Protein 6XNU (pdb70)

Secondary structure (DSSP, 8-state):
-HHHHTPEEGGGS--EETT-BHHHHHHHHHHHS-SEEEEE-TT-BEEEEEEHHHHHHHTB---B-GGGGGT-BHHHHSB----EE--SS-HHHHHHHHHH-SEEEEE-TT-BEEEEEETHHHHHHHHHHHHHHHHH-/-TT-EEGGGS--EETT-BHHHHHHHHHHHS-SEEEEE-TT-BEEEEEEHHHHHHHTB-SSSB-GGGGGTSBHHHH-B----EESSSS-HHHHHHHHHH-SEEEEE-TT-BEEEEEETHHHHHHHHHH-

InterPro domains:
  IPR000644 CBS domain [PF00571] (86-137)
  IPR046342 CBS domain superfamily [G3DSA:3.10.580.10] (1-150)
  IPR046342 CBS domain superfamily [SSF54631] (15-139)
  IPR048125 Cyclic-di-AMP-binding protein CbpB [NF041630] (6-143)
  IPR048125 Cyclic-di-AMP-binding protein CbpB [cd04643] (18-143)
  IPR051257 Diverse Function CBS-Domain-Containing Protein [PTHR43080] (13-139)

Solvent-accessible surface area: 14230 Å² total; per-residue (Å²): 154,86,12,32,119,39,51,48,39,26,145,144,6,29,59,1,86,65,34,28,42,0,50,76,0,10,75,27,9,17,139,34,77,59,69,38,0,0,0,2,18,173,90,105,45,12,69,0,16,0,14,20,46,49,0,8,80,34,3,46,28,214,163,17,39,29,108,98,0,122,109,31,77,0,67,91,28,26,57,92,113,43,30,24,1,103,74,55,139,82,96,94,112,4,13,101,21,0,11,92,57,83,33,2,3,10,2,56,102,77,81,69,5,62,0,2,0,30,25,101,11,2,0,98,49,28,27,109,136,50,74,81,64,106,135,133,154,77,153,45,60,51,26,23,134,134,8,33,70,3,52,60,44,41,48,0,59,84,0,10,70,29,10,18,136,36,75,60,68,39,0,3,0,3,30,180,114,108,60,15,70,0,11,0,14,18,44,46,0,7,76,28,1,39,28,198,156,116,10,33,30,104,80,0,114,95,34,85,0,66,74,26,28,70,93,130,40,33,49,7,122,54,52,133,80,88,70,90,11,20,101,20,2,16,93,60,83,42,2,1,7,7,47,79,90,114,64,4,60,0,10,5,29,25,87,40,11,0,103,112,39,33,217,94,76

Radius of gyration: 19.64 Å; Cα contacts (8 Å, |Δi|>4): 470; chains: 2; bounding box: 30×59×54 Å

Foldseek 3Di:
DLQVVQFAWPVLFDEAEWPAFQVVVVVRCVPNPDQKGFYAYPQQFTAFIDGPVQLQVVQDPCPRNPVCRRPHTCVNRTHRDFDAAADPPDVVVLVVRQVPPQKHWYAHPVRRTTGIGGCVSVVVVVVVVVVVVVVVD/DVQFDWPVLFDEAEWPAFQVVVVVRCVPNPDQKGFYAYPQQFTQFIDGVVLLQVVQDDPVDRNVVCRRVHTCVNRGHRDFDAAADCPCVVVLVVNQVPPQKHWYAHPVRHTTGIDGCVVVVVVVVVVD

Nearest PDB structures (foldseek):
  6xnv-assembly1_A  TM=9.725E-01  e=2.788E-25  Listeria monocytogenes
  7lzg-assembly1_A  TM=9.098E-01  e=8.808E-11  Streptococcus pneumoniae TIGR4
  7lzg-assembly1_B  TM=8.689E-01  e=1.932E-10  Streptococcus pneumoniae TIGR4
  6zz9-assembly1_B  TM=8.167E-01  e=1.144E-10  Streptococcus agalactiae
  6zza-assembly1_A-2  TM=8.062E-01  e=1.004E-10  Streptococcus agalactiae

B-factor: mean 34.19, std 9.61, range [20.62, 76.44]

Organism: Listeria monocytogenes serovar 1/2a (strain ATCC BAA-679 / EGD-e) (NCBI:txid169963)

Structure (mmCIF, N/CA/C/O backbone):
data_6XNU
#
_entry.id   6XNU
#
_cell.length_a   54.260
_cell.length_b   71.972
_cell.length_c   74.648
_cell.angle_alpha   90.000
_cell.angle_beta   90.000
_cell.angle_gamma   90.000
#
_symmetry.space_group_name_H-M   'P 21 21 21'
#
loop_
_entity.id
_entity.type
_entity.pdbx_description
1 polymer 'CBS domain-containing protein'
2 non-polymer 'CHLORIDE ION'
3 water water
#
loop_
_atom_site.group_PDB
_atom_site.id
_atom_site.type_symbol
_atom_site.label_atom_id
_atom_site.label_alt_id
_atom_site.label_comp_id
_atom_site.label_asym_id
_atom_site.label_entity_id
_atom_site.label_seq_id
_atom_site.pdbx_PDB_ins_code
_atom_site.Cartn_x
_atom_site.Cartn_y
_atom_site.Cartn_z
_atom_site.occupancy
_atom_site.B_iso_or_equiv
_atom_site.auth_seq_id
_atom_site.auth_comp_id
_atom_site.auth_asym_id
_atom_site.auth_atom_id
_atom_site.pdbx_PDB_model_num
ATOM 1 N N . ASN A 1 25 ? 13.840 -13.140 -9.446 1.00 48.57 12 ASN A N 1
ATOM 2 C CA . ASN A 1 25 ? 13.724 -11.803 -10.020 1.00 49.56 12 ASN A CA 1
ATOM 3 C C . ASN A 1 25 ? 13.665 -10.721 -8.946 1.00 44.44 12 ASN A C 1
ATOM 4 O O . ASN A 1 25 ? 13.061 -9.672 -9.159 1.00 40.07 12 ASN A O 1
ATOM 9 N N . GLU A 1 26 ? 14.288 -10.963 -7.793 1.00 44.50 13 GLU A N 1
ATOM 10 C CA . GLU A 1 26 ? 14.087 -10.056 -6.668 1.00 43.28 13 GLU A CA 1
ATOM 11 C C . GLU A 1 26 ? 14.854 -8.751 -6.849 1.00 38.39 13 GLU A C 1
ATOM 12 O O . GLU A 1 26 ? 14.365 -7.687 -6.466 1.00 33.33 13 GLU A O 1
ATOM 18 N N . LEU A 1 27 ? 16.068 -8.809 -7.392 1.00 38.97 14 LEU A N 1
ATOM 19 C CA . LEU A 1 27 ? 16.798 -7.575 -7.668 1.00 33.95 14 LEU A CA 1
ATOM 20 C C . LEU A 1 27 ? 16.086 -6.755 -8.732 1.00 36.20 14 LEU A C 1
ATOM 21 O O . LEU A 1 27 ? 15.932 -5.540 -8.580 1.00 31.50 14 LEU A O 1
ATOM 26 N N . ALA A 1 28 ? 15.627 -7.406 -9.807 1.00 34.31 15 ALA A N 1
ATOM 27 C CA . ALA A 1 28 ? 14.966 -6.671 -10.881 1.00 32.16 15 ALA A CA 1
ATOM 28 C C . ALA A 1 28 ? 13.655 -6.062 -10.409 1.00 31.50 15 ALA A C 1
ATOM 29 O O . ALA A 1 28 ? 13.376 -4.890 -10.686 1.00 35.25 15 ALA A O 1
ATOM 31 N N . ASP A 1 29 ? 12.844 -6.828 -9.677 1.00 34.02 16 ASP A N 1
ATOM 32 C CA . ASP A 1 29 ? 11.568 -6.298 -9.207 1.00 32.49 16 ASP A CA 1
ATOM 33 C C . ASP A 1 29 ? 11.742 -5.169 -8.195 1.00 32.89 16 ASP A C 1
ATOM 34 O O . ASP A 1 29 ? 10.814 -4.374 -8.009 1.00 32.59 16 ASP A O 1
ATOM 39 N N . SER A 1 30 ? 12.905 -5.067 -7.549 1.00 27.75 17 SER A N 1
ATOM 40 C CA . SER A 1 30 ? 13.141 -3.999 -6.582 1.00 27.31 17 SER A CA 1
ATOM 41 C C . SER A 1 30 ? 13.527 -2.667 -7.218 1.00 28.41 17 SER A C 1
ATOM 42 O O . SER A 1 30 ? 13.621 -1.666 -6.495 1.00 27.10 17 SER A O 1
ATOM 45 N N . MET A 1 31 ? 13.795 -2.636 -8.521 1.00 27.53 18 MET A N 1
ATOM 46 C CA . MET A 1 31 ? 14.197 -1.381 -9.145 1.00 24.66 18 MET A CA 1
ATOM 47 C C . MET A 1 31 ? 13.126 -0.328 -8.913 1.00 25.49 18 MET A C 1
ATOM 48 O O . MET A 1 31 ? 11.931 -0.597 -9.073 1.00 27.28 18 MET A O 1
ATOM 53 N N . ILE A 1 32 ? 13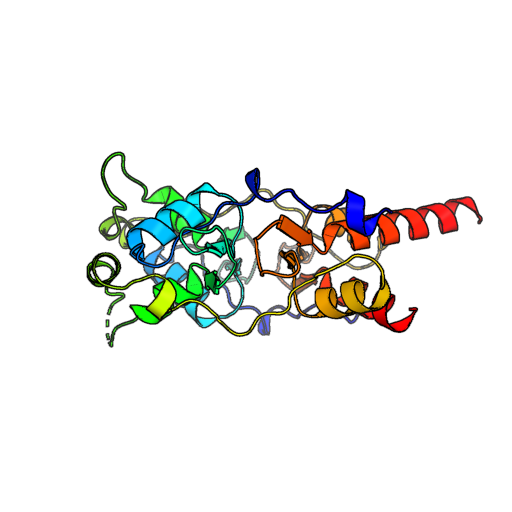.559 0.863 -8.516 1.00 22.95 19 ILE A N 1
ATOM 54 C CA . ILE A 1 32 ? 12.663 2.011 -8.411 1.00 23.71 19 ILE A CA 1
ATOM 55 C C . ILE A 1 32 ? 12.525 2.624 -9.795 1.00 24.55 19 ILE A C 1
ATOM 56 O O . ILE A 1 32 ? 13.522 3.053 -10.383 1.00 25.34 19 ILE A O 1
ATOM 61 N N . SER A 1 33 ? 11.300 2.661 -10.316 1.00 23.09 20 SER A N 1
ATOM 62 C CA . SER A 1 33 ? 11.041 3.107 -11.682 1.00 23.41 20 SER A CA 1
ATOM 63 C C . SER A 1 33 ? 11.436 4.571 -11.856 1.00 23.36 20 SER A C 1
ATOM 64 O O . SER A 1 33 ? 11.307 5.387 -10.940 1.00 23.84 20 SER A O 1
ATOM 67 N N . ALA A 1 34 ? 11.865 4.915 -13.077 1.00 22.53 21 ALA A N 1
ATOM 68 C CA . ALA A 1 34 ? 12.433 6.243 -13.313 1.00 22.98 21 ALA A CA 1
ATOM 69 C C . ALA A 1 34 ? 11.482 7.378 -12.944 1.00 23.71 21 ALA A C 1
ATOM 70 O O . ALA A 1 34 ? 11.936 8.437 -12.491 1.00 23.68 21 ALA A O 1
ATOM 72 N N . GLU A 1 35 ? 10.176 7.211 -13.156 1.00 21.48 22 GLU A N 1
ATOM 73 C CA . GLU A 1 35 ? 9.265 8.319 -12.885 1.00 26.48 22 GLU A CA 1
ATOM 74 C C . GLU A 1 35 ? 9.121 8.623 -11.395 1.00 25.18 22 GLU A C 1
ATOM 75 O O . GLU A 1 35 ? 8.572 9.678 -11.045 1.00 27.05 22 GLU A O 1
ATOM 81 N N . LYS A 1 36 ? 9.636 7.758 -10.524 1.00 22.62 23 LYS A N 1
ATOM 82 C CA . LYS A 1 36 ? 9.661 7.997 -9.083 1.00 22.85 23 LYS A CA 1
ATOM 83 C C . LYS A 1 36 ? 10.979 8.597 -8.615 1.00 26.74 23 LYS A C 1
ATOM 84 O O . LYS A 1 36 ? 11.132 8.864 -7.414 1.00 28.58 23 LYS A O 1
ATOM 90 N N . VAL A 1 37 ? 11.934 8.795 -9.521 1.00 23.61 24 VAL A N 1
ATOM 91 C CA . VAL A 1 37 ? 13.246 9.351 -9.205 1.00 22.39 24 VAL A CA 1
ATOM 92 C C . VAL A 1 37 ? 13.307 10.744 -9.816 1.00 28.02 24 VAL A C 1
ATOM 93 O O . VAL A 1 37 ? 13.143 10.899 -11.030 1.00 25.84 24 VAL A O 1
ATOM 97 N N . ALA A 1 38 ? 13.514 11.761 -8.987 1.00 25.31 25 ALA A N 1
ATOM 98 C CA . ALA A 1 38 ? 13.678 13.098 -9.536 1.00 24.27 25 ALA A CA 1
ATOM 99 C C . ALA A 1 38 ? 14.962 13.173 -10.351 1.00 25.67 25 ALA A C 1
ATOM 100 O O . ALA A 1 38 ? 15.927 12.439 -10.105 1.00 26.23 25 ALA A O 1
ATOM 102 N N . HIS A 1 39 ? 14.955 14.047 -11.359 1.00 27.35 26 HIS A N 1
ATOM 103 C CA . HIS A 1 39 ? 16.138 14.272 -12.175 1.00 24.66 26 HIS A CA 1
ATOM 104 C C . HIS A 1 39 ? 16.218 15.743 -12.548 1.00 26.36 26 HIS A C 1
ATOM 105 O O . HIS A 1 39 ? 15.259 16.501 -12.389 1.00 28.27 26 HIS A O 1
ATOM 112 N N . VAL A 1 40 ? 17.385 16.140 -13.049 1.00 24.25 27 VAL A N 1
ATOM 113 C CA . VAL A 1 40 ? 17.549 17.426 -13.707 1.00 25.66 27 VAL A CA 1
ATOM 114 C C . VAL A 1 40 ? 18.013 17.159 -15.136 1.00 25.80 27 VAL A C 1
ATOM 115 O O . VAL A 1 40 ? 18.352 16.030 -15.504 1.00 26.90 27 VAL A O 1
ATOM 119 N N . GLN A 1 41 ? 18.015 18.216 -15.944 1.00 28.13 28 GLN A N 1
ATOM 120 C CA . GLN A 1 41 ? 18.357 18.131 -17.357 1.00 27.23 28 GLN A CA 1
ATOM 121 C C . GLN A 1 41 ? 19.623 18.929 -17.638 1.00 29.47 28 GLN A C 1
ATOM 122 O O . GLN A 1 41 ? 19.876 19.952 -16.995 1.00 29.38 28 GLN A O 1
ATOM 128 N N . LEU A 1 42 ? 20.414 18.469 -18.616 1.00 28.61 29 LEU A N 1
ATOM 129 C CA . LEU A 1 42 ? 21.516 19.294 -19.102 1.00 32.98 29 LEU A CA 1
ATOM 130 C C . LEU A 1 42 ? 21.013 20.698 -19.409 1.00 31.42 29 LEU A C 1
ATOM 131 O O . LEU A 1 42 ? 19.938 20.878 -19.992 1.00 34.76 29 LEU A O 1
ATOM 136 N N . GLY A 1 43 ? 21.790 21.695 -19.010 1.00 32.60 30 GLY A N 1
ATOM 137 C CA . GLY A 1 43 ? 21.411 23.074 -19.212 1.00 35.28 30 GLY A CA 1
ATOM 138 C C . GLY A 1 43 ? 20.628 23.697 -18.076 1.00 33.80 30 GLY A C 1
ATOM 139 O O . GLY A 1 43 ? 20.530 24.929 -18.014 1.00 32.94 30 GLY A O 1
ATOM 140 N N . ASN A 1 44 ? 20.066 22.889 -17.170 1.00 29.64 31 ASN A N 1
ATOM 141 C CA . ASN A 1 44 ? 19.494 23.436 -15.945 1.00 29.21 31 ASN A CA 1
ATOM 142 C C . ASN A 1 44 ? 20.578 24.148 -15.147 1.00 28.69 31 ASN A C 1
ATOM 143 O O . ASN A 1 44 ? 21.728 23.706 -15.117 1.00 31.06 31 ASN A O 1
ATOM 148 N N . ASN A 1 45 ? 20.216 25.251 -14.496 1.00 29.47 32 ASN A N 1
ATOM 149 C CA . ASN A 1 45 ? 21.197 25.896 -13.640 1.00 30.05 32 ASN A CA 1
ATOM 150 C C . ASN A 1 45 ? 21.211 25.231 -12.264 1.00 32.36 32 ASN A C 1
ATOM 151 O O . ASN A 1 45 ? 20.381 24.370 -11.948 1.00 30.27 32 ASN A O 1
ATOM 156 N N . LEU A 1 46 ? 22.196 25.622 -11.449 1.00 31.58 33 LEU A N 1
ATOM 157 C CA . LEU A 1 46 ? 22.400 24.972 -10.152 1.00 30.54 33 LEU A CA 1
ATOM 158 C C . LEU A 1 46 ? 21.374 25.393 -9.110 1.00 31.33 33 LEU A C 1
ATOM 159 O O . LEU A 1 46 ? 21.127 24.646 -8.156 1.00 30.47 33 LEU A O 1
ATOM 164 N N . GLU A 1 47 ? 20.784 26.582 -9.248 1.00 32.08 34 GLU A N 1
ATOM 165 C CA . GLU A 1 47 ? 19.697 26.950 -8.349 1.00 31.21 34 GLU A CA 1
ATOM 166 C C . GLU A 1 47 ? 18.498 26.030 -8.551 1.00 32.44 34 GLU A C 1
ATOM 167 O O . GLU A 1 47 ? 17.908 25.543 -7.578 1.00 35.77 34 GLU A O 1
ATOM 173 N N . HIS A 1 48 ? 18.154 25.740 -9.811 1.00 32.37 35 HIS A N 1
ATOM 174 C CA . HIS A 1 48 ? 17.074 24.796 -10.078 1.00 34.31 35 HIS A CA 1
ATOM 175 C C . HIS A 1 48 ? 17.405 23.413 -9.524 1.00 30.04 35 HIS A C 1
ATOM 176 O O . HIS A 1 48 ? 16.562 22.772 -8.884 1.00 32.03 35 HIS A O 1
ATOM 183 N N . ALA A 1 49 ? 18.638 22.948 -9.741 1.00 29.92 36 ALA A N 1
ATOM 184 C CA . ALA A 1 49 ? 19.031 21.631 -9.240 1.00 27.18 36 ALA A CA 1
ATOM 185 C C . ALA A 1 49 ? 18.931 21.556 -7.721 1.00 29.68 36 ALA A C 1
ATOM 186 O O . ALA A 1 49 ? 18.521 20.528 -7.165 1.00 27.22 36 ALA A O 1
ATOM 188 N N . LEU A 1 50 ? 19.315 22.633 -7.028 1.00 29.56 37 LEU A N 1
ATOM 189 C CA . LEU A 1 50 ? 19.240 22.632 -5.572 1.00 28.55 37 LEU A CA 1
ATOM 190 C C . LEU A 1 50 ? 17.798 22.490 -5.103 1.00 28.37 37 LEU A C 1
ATOM 191 O O . LEU A 1 50 ? 17.513 21.790 -4.120 1.00 30.55 37 LEU A O 1
ATOM 196 N N . LEU A 1 51 ? 16.873 23.144 -5.804 1.00 30.78 38 LEU A N 1
ATOM 197 C CA . LEU A 1 51 ? 15.460 23.022 -5.471 1.00 34.05 38 LEU A CA 1
ATOM 198 C C . LEU A 1 51 ? 14.980 21.589 -5.654 1.00 30.47 38 LEU A C 1
ATOM 199 O O . LEU A 1 51 ? 14.340 21.021 -4.764 1.00 33.07 38 LEU A O 1
ATOM 204 N N . VAL A 1 52 ? 15.297 20.982 -6.803 1.00 29.45 39 VAL A N 1
ATOM 205 C CA . VAL A 1 52 ? 14.876 19.604 -7.046 1.00 30.87 39 VAL A CA 1
ATOM 206 C C . VAL A 1 52 ? 15.450 18.677 -5.984 1.00 31.48 39 VAL A C 1
ATOM 207 O O . VAL A 1 52 ? 14.744 17.835 -5.415 1.00 31.00 39 VAL A O 1
ATOM 211 N N . LEU A 1 53 ? 16.748 18.808 -5.707 1.00 28.68 40 LEU A N 1
ATOM 212 C CA . LEU A 1 53 ? 17.379 17.961 -4.698 1.00 29.15 40 LEU A CA 1
ATOM 213 C C . LEU A 1 53 ? 16.714 18.122 -3.340 1.00 32.12 40 LEU A C 1
ATOM 214 O O . LEU A 1 53 ? 16.516 17.144 -2.618 1.00 32.56 40 LEU A O 1
ATOM 219 N N . THR A 1 54 ? 16.373 19.353 -2.974 1.00 29.29 41 THR A N 1
ATOM 220 C CA . THR A 1 54 ? 15.833 19.592 -1.640 1.00 33.15 41 THR A CA 1
ATOM 221 C C . THR A 1 54 ? 14.462 18.950 -1.462 1.00 35.33 41 THR A C 1
ATOM 222 O O . THR A 1 54 ? 14.158 18.417 -0.391 1.00 35.46 41 THR A O 1
ATOM 226 N N . LYS A 1 55 ? 13.629 18.970 -2.505 1.00 34.77 42 LYS A N 1
ATOM 227 C CA . LYS A 1 55 ? 12.259 18.479 -2.393 1.00 36.90 42 LYS A CA 1
ATOM 228 C C . LYS A 1 55 ? 12.117 16.982 -2.637 1.00 38.56 42 LYS A C 1
ATOM 229 O O . LYS A 1 55 ? 11.131 16.391 -2.182 1.00 41.25 42 LYS A O 1
ATOM 235 N N . CYS A 1 56 ? 13.070 16.349 -3.326 1.00 33.62 43 CYS A N 1
ATOM 236 C CA . CYS A 1 56 ? 12.848 15.025 -3.897 1.00 38.64 43 CYS A CA 1
ATOM 237 C C . CYS A 1 56 ? 13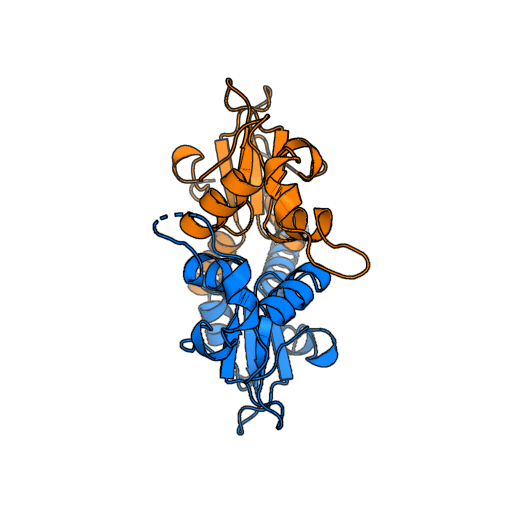.121 13.859 -2.949 1.00 42.45 43 CYS A C 1
ATOM 238 O O . CYS A 1 56 ? 12.658 12.743 -3.222 1.00 42.92 43 CYS A O 1
ATOM 241 N N . GLY A 1 57 ? 13.860 14.064 -1.861 1.00 36.60 44 GLY A N 1
ATOM 242 C CA . GLY A 1 57 ? 14.154 12.978 -0.949 1.00 38.53 44 GLY A CA 1
ATOM 243 C C . GLY A 1 57 ? 15.350 12.115 -1.304 1.00 41.74 44 GLY A C 1
ATOM 244 O O . GLY A 1 57 ? 15.640 11.155 -0.576 1.00 41.62 44 GLY A O 1
ATOM 245 N N . TYR A 1 58 ? 16.042 12.402 -2.401 1.00 34.63 45 TYR A N 1
ATOM 246 C CA . TYR A 1 58 ? 17.284 11.730 -2.752 1.00 33.23 45 TYR A CA 1
ATOM 247 C C . TYR A 1 58 ? 18.440 12.709 -2.599 1.00 32.28 45 TYR A C 1
ATOM 248 O O . TYR A 1 58 ? 18.331 13.864 -3.012 1.00 33.51 45 TYR A O 1
ATOM 257 N N . SER A 1 59 ? 19.558 12.242 -2.033 1.00 29.14 46 SER A N 1
ATOM 258 C CA . SER A 1 59 ? 20.720 13.117 -1.891 1.00 25.73 46 SER A CA 1
ATOM 259 C C . SER A 1 59 ? 21.540 13.229 -3.175 1.00 27.82 46 SER A C 1
ATOM 260 O O . SER A 1 59 ? 22.309 14.185 -3.326 1.00 26.02 46 SER A O 1
ATOM 263 N N . VAL A 1 60 ? 21.400 12.276 -4.088 1.00 27.75 47 VAL A N 1
ATOM 264 C CA . VAL A 1 60 ? 22.044 12.301 -5.398 1.00 26.06 47 VAL A CA 1
ATOM 265 C C . VAL A 1 60 ? 20.974 11.982 -6.427 1.00 25.18 47 VAL A C 1
ATOM 266 O O . VAL A 1 60 ? 20.204 11.035 -6.234 1.00 25.52 47 VAL A O 1
ATOM 270 N N . ILE A 1 61 ? 20.925 12.758 -7.513 1.00 24.51 48 ILE A N 1
ATOM 271 C CA . ILE A 1 61 ? 19.914 12.528 -8.549 1.00 24.50 48 ILE A CA 1
ATOM 272 C C . ILE A 1 61 ? 20.565 12.458 -9.920 1.00 24.93 48 ILE A C 1
ATOM 273 O O . ILE A 1 61 ? 21.647 13.023 -10.137 1.00 24.47 48 ILE A O 1
ATOM 278 N N . PRO A 1 62 ? 19.935 11.783 -10.870 1.00 23.56 49 PRO A N 1
ATOM 279 C CA . PRO A 1 62 ? 20.500 11.696 -12.219 1.00 22.30 49 PRO A CA 1
ATOM 280 C C . PRO A 1 62 ? 20.335 12.993 -12.990 1.00 25.38 49 PRO A C 1
ATOM 281 O O . PRO A 1 62 ? 19.413 13.782 -12.758 1.00 24.73 49 PRO A O 1
ATOM 285 N N . VAL A 1 63 ? 21.258 13.201 -13.923 1.00 24.10 50 VAL A N 1
ATOM 286 C CA . VAL A 1 63 ? 21.180 14.284 -14.893 1.00 23.55 50 VAL A CA 1
ATOM 287 C C . VAL A 1 63 ? 20.939 13.644 -16.253 1.00 23.11 50 VAL A C 1
ATOM 288 O O . VAL A 1 63 ? 21.726 12.797 -16.686 1.00 24.04 50 VAL A O 1
ATOM 292 N N . LEU A 1 64 ? 19.840 14.023 -16.900 1.00 23.84 51 LEU A N 1
ATOM 293 C CA . LEU A 1 64 ? 19.416 13.461 -18.174 1.00 23.59 51 LEU A CA 1
ATOM 294 C C . LEU A 1 64 ? 19.514 14.507 -19.274 1.00 26.20 51 LEU A C 1
ATOM 295 O O . LEU A 1 64 ? 19.591 15.709 -19.009 1.00 26.04 51 LEU A O 1
ATOM 300 N N . ASP A 1 65 ? 19.490 14.039 -20.520 1.00 25.84 52 ASP A N 1
ATOM 301 C CA . ASP A 1 65 ? 19.336 14.953 -21.640 1.00 26.81 52 ASP A CA 1
ATOM 302 C C . ASP A 1 65 ? 17.872 14.975 -22.090 1.00 27.34 52 ASP A C 1
ATOM 303 O O . ASP A 1 65 ? 16.995 14.385 -21.462 1.00 28.41 52 ASP A O 1
ATOM 308 N N . PHE A 1 66 ? 17.587 15.663 -23.199 1.00 26.87 53 PHE A N 1
ATOM 309 C CA . PHE A 1 66 ? 16.197 15.778 -23.631 1.00 25.25 53 PHE A CA 1
ATOM 310 C C . PHE A 1 66 ? 15.638 14.466 -24.182 1.00 25.97 53 PHE A C 1
ATOM 311 O O . PHE A 1 66 ? 14.419 14.354 -24.349 1.00 25.61 53 PHE A O 1
ATOM 319 N N . GLU A 1 67 ? 16.494 13.492 -24.489 1.00 25.47 54 GLU A N 1
ATOM 320 C CA . GLU A 1 67 ? 16.071 12.153 -24.878 1.00 23.85 54 GLU A CA 1
ATOM 321 C C . GLU A 1 67 ? 15.998 11.204 -23.693 1.00 24.78 54 GLU A C 1
ATOM 322 O O . GLU A 1 67 ? 15.836 9.998 -23.892 1.00 25.12 54 GLU A O 1
ATOM 328 N N . PHE A 1 68 ? 16.121 11.731 -22.475 1.00 23.99 55 PHE A N 1
ATOM 329 C CA . PHE A 1 68 ? 16.063 10.942 -21.239 1.00 26.02 55 PHE A CA 1
ATOM 330 C C . PHE A 1 68 ? 17.194 9.921 -21.153 1.00 27.18 55 PHE A C 1
ATOM 331 O O . PHE A 1 68 ? 17.066 8.892 -20.483 1.00 25.26 55 PHE A O 1
ATOM 339 N N . LYS A 1 69 ? 18.329 10.213 -21.789 1.00 24.74 56 LYS A N 1
ATOM 340 C CA . LYS A 1 69 ? 19.537 9.420 -21.593 1.00 23.90 56 LYS A CA 1
ATOM 341 C C . LYS A 1 69 ? 20.339 9.957 -20.404 1.00 23.13 56 LYS A C 1
ATOM 342 O O . LYS A 1 69 ? 20.365 11.162 -20.138 1.00 23.25 56 LYS A O 1
ATOM 348 N N . LEU A 1 70 ? 21.024 9.046 -19.718 1.00 25.34 57 LEU A N 1
ATOM 349 C CA . LEU A 1 70 ? 21.710 9.349 -18.464 1.00 27.45 57 LEU A CA 1
ATOM 350 C C . LEU A 1 70 ? 23.115 9.880 -18.733 1.00 26.80 57 LEU A C 1
ATOM 351 O O . LEU A 1 70 ? 23.941 9.176 -19.321 1.00 31.68 57 LEU A O 1
ATOM 356 N N . HIS A 1 71 ? 23.399 11.096 -18.255 1.00 27.67 58 HIS A N 1
ATOM 357 C CA . HIS A 1 71 ? 24.688 11.753 -18.453 1.00 27.63 58 HIS A CA 1
ATOM 358 C C . HIS A 1 71 ? 25.498 11.937 -17.182 1.00 28.83 58 HIS A C 1
ATOM 359 O O . HIS A 1 71 ? 26.725 12.013 -17.257 1.00 29.33 58 HIS A O 1
ATOM 366 N N . GLY A 1 72 ? 24.859 12.025 -16.022 1.00 27.15 59 GLY A N 1
ATOM 367 C CA . GLY A 1 72 ? 25.634 12.329 -14.834 1.00 27.90 59 GLY A CA 1
ATOM 368 C C . GLY A 1 72 ? 24.795 12.190 -13.585 1.00 27.31 59 GLY A C 1
ATOM 369 O O . GLY A 1 72 ? 23.602 11.878 -13.637 1.00 25.39 59 GLY A O 1
ATOM 370 N N . LEU A 1 73 ? 25.459 12.416 -12.456 1.00 25.55 60 LEU A N 1
ATOM 371 C CA . LEU A 1 73 ? 24.857 12.395 -11.130 1.00 23.32 60 LEU A CA 1
ATOM 372 C C . LEU A 1 73 ? 25.247 13.684 -10.436 1.00 26.31 60 LEU A C 1
ATOM 373 O O . LEU A 1 73 ? 26.377 14.157 -10.595 1.00 27.48 60 LEU A O 1
ATOM 378 N N . ILE A 1 74 ? 24.311 14.270 -9.690 1.00 24.00 61 ILE A N 1
ATOM 379 C CA . ILE A 1 74 ? 24.569 15.544 -9.034 1.00 22.72 61 ILE A CA 1
ATOM 380 C C . ILE A 1 74 ? 24.012 15.525 -7.615 1.00 25.50 61 ILE A C 1
ATOM 381 O O . ILE A 1 74 ? 22.981 14.907 -7.331 1.00 25.47 61 ILE A O 1
ATOM 386 N N . SER A 1 75 ? 24.723 16.207 -6.719 1.00 22.90 62 SER A N 1
ATOM 387 C CA . SER A 1 75 ? 24.346 16.312 -5.317 1.00 22.58 62 SER A CA 1
ATOM 388 C C . SER A 1 75 ? 24.500 17.753 -4.855 1.00 23.74 62 SER A C 1
ATOM 389 O O . SER A 1 75 ? 25.142 18.577 -5.506 1.00 25.46 62 SER A O 1
ATOM 392 N N . ALA A 1 76 ? 23.925 18.043 -3.686 1.00 23.09 63 ALA A N 1
ATOM 393 C CA . ALA A 1 76 ? 24.100 19.363 -3.093 1.00 23.36 63 ALA A CA 1
ATOM 394 C C . ALA A 1 76 ? 25.562 19.659 -2.782 1.00 23.81 63 ALA A C 1
ATOM 395 O O . ALA A 1 76 ? 25.995 20.813 -2.903 1.00 26.39 63 ALA A O 1
ATOM 397 N N . ALA A 1 77 ? 26.341 18.645 -2.390 1.00 24.22 64 ALA A N 1
ATOM 398 C CA . ALA A 1 77 ? 27.744 18.894 -2.071 1.00 27.62 64 ALA A CA 1
ATOM 399 C C . ALA A 1 77 ? 28.522 19.297 -3.316 1.00 24.77 64 ALA A C 1
ATOM 400 O O . ALA A 1 77 ? 29.377 20.185 -3.258 1.00 28.19 64 ALA A O 1
ATOM 402 N N . MET A 1 78 ? 28.221 18.675 -4.457 1.00 23.81 65 MET A N 1
ATOM 403 C CA . MET A 1 78 ? 28.893 19.053 -5.697 1.00 26.46 65 MET A CA 1
ATOM 404 C C . MET A 1 78 ? 28.563 20.485 -6.080 1.00 26.95 65 MET A C 1
ATOM 405 O O . MET A 1 78 ? 29.432 21.238 -6.540 1.00 29.61 65 MET A O 1
ATOM 410 N N . ILE A 1 79 ? 27.303 20.873 -5.900 1.00 25.36 66 ILE A N 1
ATOM 411 C CA . ILE A 1 79 ? 26.865 22.220 -6.248 1.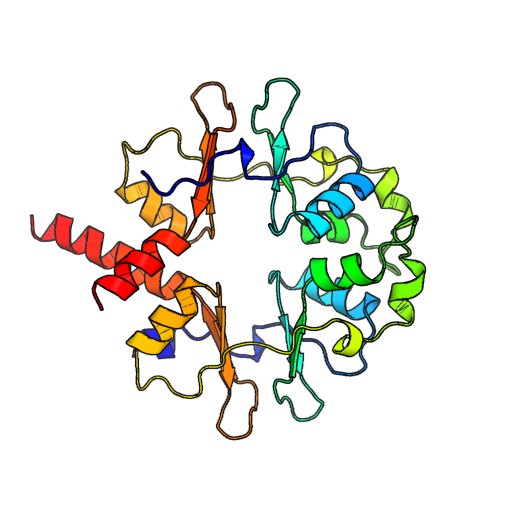00 25.47 66 ILE A CA 1
ATOM 412 C C . ILE A 1 79 ? 27.518 23.249 -5.332 1.00 29.14 66 ILE A C 1
ATOM 413 O O . ILE A 1 79 ? 28.066 24.259 -5.793 1.00 31.66 66 ILE A O 1
ATOM 418 N N . THR A 1 80 ? 27.477 23.006 -4.020 1.00 25.90 67 THR A N 1
ATOM 419 C CA . THR A 1 80 ? 27.974 24.008 -3.076 1.00 25.84 67 THR A CA 1
ATOM 420 C C . THR A 1 80 ? 29.491 24.132 -3.149 1.00 28.53 67 THR A C 1
ATOM 421 O O . THR A 1 80 ? 30.037 25.232 -2.991 1.00 31.30 67 THR A O 1
ATOM 425 N N . ASP A 1 81 ? 30.190 23.017 -3.368 1.00 29.92 68 ASP A N 1
ATOM 426 C CA . ASP A 1 81 ? 31.636 23.083 -3.543 1.00 33.80 68 ASP A CA 1
ATOM 427 C C . ASP A 1 81 ? 31.999 24.008 -4.699 1.00 37.53 68 ASP A C 1
ATOM 428 O O . ASP A 1 81 ? 32.962 24.780 -4.611 1.00 37.95 68 ASP A O 1
ATOM 433 N N . ALA A 1 82 ? 31.207 23.974 -5.775 1.00 34.29 69 ALA A N 1
ATOM 434 C CA . ALA A 1 82 ? 31.490 24.803 -6.940 1.00 37.71 69 ALA A CA 1
ATOM 435 C C . ALA A 1 82 ? 31.406 26.294 -6.641 1.00 40.94 69 ALA A C 1
ATOM 436 O O . ALA A 1 82 ? 32.025 27.086 -7.362 1.00 40.95 69 ALA A O 1
ATOM 438 N N . ILE A 1 83 ? 30.665 26.702 -5.612 1.00 36.38 70 ILE A N 1
ATOM 439 C CA . ILE A 1 83 ? 30.483 28.116 -5.296 1.00 38.67 70 ILE A CA 1
ATOM 440 C C . ILE A 1 83 ? 31.157 28.491 -3.974 1.00 38.37 70 ILE A C 1
ATOM 441 O O . ILE A 1 83 ? 30.820 29.514 -3.378 1.00 44.87 70 ILE A O 1
ATOM 446 N N . LEU A 1 84 ? 32.098 27.676 -3.501 1.00 38.85 71 LEU A N 1
ATOM 447 C CA . LEU A 1 84 ? 32.872 28.009 -2.308 1.00 38.66 71 LEU A CA 1
ATOM 448 C C . LEU A 1 84 ? 33.928 29.040 -2.695 1.00 46.49 71 LEU A C 1
ATOM 449 O O . LEU A 1 84 ? 34.893 28.718 -3.396 1.00 49.38 71 LEU A O 1
ATOM 454 N N . GLY A 1 85 ? 33.740 30.284 -2.256 1.00 47.91 72 GLY A N 1
ATOM 455 C CA . GLY A 1 85 ? 34.672 31.353 -2.544 1.00 51.21 72 GLY A CA 1
ATOM 456 C C . GLY A 1 85 ? 35.800 31.424 -1.530 1.00 48.81 72 GLY A C 1
ATOM 457 O O . GLY A 1 85 ? 35.940 30.584 -0.641 1.00 44.96 72 GLY A O 1
ATOM 458 N N . LEU A 1 86 ? 36.620 32.460 -1.675 1.00 50.00 73 LEU A N 1
ATOM 459 C CA . LEU A 1 86 ? 37.762 32.646 -0.789 1.00 50.08 73 LEU A CA 1
ATOM 460 C C . LEU A 1 86 ? 37.393 33.436 0.460 1.00 46.41 73 LEU A C 1
ATOM 461 O O . LEU A 1 86 ? 36.348 34.081 0.508 1.00 51.83 73 LEU A O 1
ATOM 466 N N . ARG A 1 88 ? 33.650 33.161 1.197 1.00 53.87 75 ARG A N 1
ATOM 467 C CA . ARG A 1 88 ? 32.209 33.376 1.112 1.00 54.28 75 ARG A CA 1
ATOM 468 C C . ARG A 1 88 ? 31.552 32.386 0.160 1.00 51.35 75 ARG A C 1
ATOM 469 O O . ARG A 1 88 ? 31.997 32.225 -0.974 1.00 49.15 75 ARG A O 1
ATOM 477 N N . ILE A 1 89 ? 30.490 31.728 0.617 1.00 56.00 76 ILE A N 1
ATOM 478 C CA . ILE A 1 89 ? 29.724 30.853 -0.265 1.00 48.05 76 ILE A CA 1
ATOM 479 C C . ILE A 1 89 ? 28.934 31.745 -1.217 1.00 48.53 76 ILE A C 1
ATOM 480 O O . ILE A 1 89 ? 28.029 32.472 -0.798 1.00 48.35 76 ILE A O 1
ATOM 485 N N . GLU A 1 90 ? 29.278 31.691 -2.501 1.00 45.09 77 GLU A N 1
ATOM 486 C CA . GLU A 1 90 ? 28.780 32.654 -3.483 1.00 46.27 77 GLU A CA 1
ATOM 487 C C . GLU A 1 90 ? 27.486 32.141 -4.118 1.00 42.37 77 GLU A C 1
ATOM 488 O O . GLU A 1 90 ? 27.427 31.764 -5.291 1.00 40.45 77 GLU A O 1
ATOM 494 N N . PHE A 1 91 ? 26.425 32.158 -3.306 1.00 43.72 78 PHE A N 1
ATOM 495 C CA . PHE A 1 91 ? 25.120 31.685 -3.758 1.00 44.13 78 PHE A CA 1
ATOM 496 C C . PHE A 1 91 ? 24.622 32.423 -4.996 1.00 44.33 78 PHE A C 1
ATOM 497 O O . PHE A 1 91 ? 23.801 31.876 -5.740 1.00 40.18 78 PHE A O 1
ATOM 505 N N . GLU A 1 92 ? 25.096 33.650 -5.235 1.00 45.06 79 GLU A N 1
ATOM 506 C CA . GLU A 1 92 ? 24.677 34.387 -6.423 1.00 42.26 79 GLU A CA 1
ATOM 507 C C . GLU A 1 92 ? 25.079 33.669 -7.707 1.00 45.29 79 GLU A C 1
ATOM 508 O O . GLU A 1 92 ? 24.402 33.808 -8.731 1.00 50.64 79 GLU A O 1
ATOM 514 N N . ARG A 1 93 ? 26.155 32.877 -7.668 1.00 42.77 80 ARG A N 1
ATOM 515 C CA . ARG A 1 93 ? 26.647 32.193 -8.857 1.00 43.96 80 ARG A CA 1
ATOM 516 C C . ARG A 1 93 ? 25.806 30.984 -9.257 1.00 38.44 80 ARG A C 1
ATOM 517 O O . ARG A 1 93 ? 26.008 30.458 -10.357 1.00 42.40 80 ARG A O 1
ATOM 525 N N . LEU A 1 94 ? 24.884 30.528 -8.401 1.00 41.98 81 LEU A N 1
ATOM 526 C CA . LEU A 1 94 ? 24.087 29.346 -8.732 1.00 37.05 81 LEU A CA 1
ATOM 527 C C . LEU A 1 94 ? 23.256 29.583 -9.982 1.00 40.17 81 LEU A C 1
ATOM 528 O O . LEU A 1 94 ? 23.049 28.667 -10.787 1.00 37.63 81 LEU A O 1
ATOM 533 N N . GLU A 1 95 ? 22.778 30.817 -10.159 1.00 39.58 82 GLU A N 1
ATOM 534 C CA . GLU A 1 95 ? 21.994 31.179 -11.333 1.00 41.64 82 GLU A CA 1
ATOM 535 C C . GLU A 1 95 ? 22.754 30.939 -12.627 1.00 40.85 82 GLU A C 1
ATOM 536 O O . GLU A 1 95 ? 22.141 30.638 -13.658 1.00 43.05 82 GLU A O 1
ATOM 542 N N . ASP A 1 96 ? 24.081 31.070 -12.601 1.00 43.30 83 ASP A N 1
ATOM 543 C CA . ASP A 1 96 ? 24.864 31.114 -13.830 1.00 45.86 83 ASP A CA 1
ATOM 544 C C . ASP A 1 96 ? 25.519 29.791 -14.200 1.00 47.07 83 ASP A C 1
ATOM 545 O O . ASP A 1 96 ? 25.815 29.578 -15.381 1.00 49.28 83 ASP A O 1
ATOM 550 N N . LEU A 1 97 ? 25.761 28.905 -13.236 1.00 37.09 84 LEU A N 1
ATOM 551 C CA . LEU A 1 97 ? 26.405 27.634 -13.515 1.00 36.54 84 LEU A CA 1
ATOM 552 C C . LEU A 1 97 ? 25.354 26.603 -13.915 1.00 33.00 84 LEU A C 1
ATOM 553 O O . LEU A 1 97 ? 24.198 26.683 -13.491 1.00 34.21 84 LEU A O 1
ATOM 558 N N . LYS A 1 98 ? 25.764 25.658 -14.758 1.00 32.81 85 LYS A N 1
ATOM 559 C CA . LYS A 1 98 ? 24.901 24.607 -15.285 1.00 34.24 85 LYS A CA 1
ATOM 560 C C . LYS A 1 98 ? 25.210 23.283 -14.601 1.00 32.69 85 LYS A C 1
ATOM 561 O O . LYS A 1 98 ? 26.330 23.053 -14.142 1.00 30.93 85 LYS A O 1
ATOM 567 N N . VAL A 1 99 ? 24.213 22.394 -14.570 1.00 29.41 86 VAL A N 1
ATOM 568 C CA . VAL A 1 99 ? 24.405 21.115 -13.882 1.00 28.38 86 VAL A CA 1
ATOM 569 C C . VAL A 1 99 ? 25.563 20.337 -14.494 1.00 27.84 86 VAL A C 1
ATOM 570 O O . VAL A 1 99 ? 26.325 19.667 -13.783 1.00 30.82 86 VAL A O 1
ATOM 574 N N . GLU A 1 100 ? 25.714 20.394 -15.819 1.00 30.86 87 GLU A N 1
ATOM 575 C CA . GLU A 1 100 ? 26.772 19.603 -16.436 1.00 35.20 87 GLU A CA 1
ATOM 576 C C . GLU A 1 100 ? 28.156 20.113 -16.053 1.00 35.39 87 GLU A C 1
ATOM 577 O O . GLU A 1 100 ? 29.138 19.372 -16.197 1.00 38.86 87 GLU A O 1
ATOM 583 N N . ASP A 1 101 ? 28.237 21.346 -15.544 1.00 36.09 88 ASP A N 1
ATOM 584 C CA . ASP A 1 101 ? 29.507 21.923 -15.106 1.00 38.87 88 ASP A CA 1
ATOM 585 C C . ASP A 1 101 ? 30.038 21.249 -13.849 1.00 42.63 88 ASP A C 1
ATOM 586 O O . ASP A 1 101 ? 31.256 21.212 -13.640 1.00 38.53 88 ASP A O 1
ATOM 591 N N . VAL A 1 102 ? 29.158 20.723 -12.994 1.00 34.61 89 VAL A N 1
ATOM 592 C CA . VAL A 1 102 ? 29.572 20.186 -11.706 1.00 31.32 89 VAL A CA 1
ATOM 593 C C . VAL A 1 102 ? 29.221 18.718 -11.521 1.00 31.17 89 VAL A C 1
ATOM 594 O O . VAL A 1 102 ? 29.731 18.093 -10.582 1.00 31.06 89 VAL A O 1
ATOM 598 N N . MET A 1 103 ? 28.380 18.144 -12.372 1.00 29.43 90 MET A N 1
ATOM 599 C CA . MET A 1 103 ? 27.923 16.777 -12.162 1.00 28.78 90 MET A CA 1
ATOM 600 C C . MET A 1 103 ? 29.069 15.775 -12.285 1.00 31.73 90 MET A C 1
ATOM 601 O O . MET A 1 103 ? 30.068 16.013 -12.971 1.00 31.27 90 MET A O 1
ATOM 606 N N . GLN A 1 104 ? 28.902 14.638 -11.618 1.00 28.59 91 GLN A N 1
ATOM 607 C CA . GLN A 1 104 ? 29.831 13.520 -11.720 1.00 30.18 91 GLN A CA 1
ATOM 608 C C . GLN A 1 104 ? 29.528 12.731 -12.991 1.00 35.48 91 GLN A C 1
ATOM 609 O O . GLN A 1 104 ? 28.388 12.307 -13.208 1.00 32.53 91 GLN A O 1
ATOM 615 N N . THR A 1 105 ? 30.535 12.552 -13.843 1.00 31.81 92 THR A N 1
ATOM 616 C CA . THR A 1 105 ? 30.365 11.812 -15.086 1.00 34.86 92 THR A CA 1
ATOM 617 C C . THR A 1 105 ? 30.945 10.410 -15.014 1.00 39.94 92 THR A C 1
ATOM 618 O O . THR A 1 105 ? 30.823 9.649 -15.978 1.00 41.82 92 THR A O 1
ATOM 622 N N . ASP A 1 106 ? 31.566 10.060 -13.894 1.00 41.26 93 ASP A N 1
ATOM 623 C CA . ASP A 1 106 ? 32.192 8.762 -13.662 1.00 45.10 93 ASP A CA 1
ATOM 624 C C . ASP A 1 106 ? 31.276 7.961 -12.741 1.00 43.24 93 ASP A C 1
ATOM 625 O O . ASP A 1 106 ? 31.353 8.068 -11.518 1.00 41.89 93 ASP A O 1
ATOM 630 N N . PHE A 1 107 ? 30.396 7.152 -13.323 1.00 38.62 94 PHE A N 1
ATOM 631 C CA . PHE A 1 107 ? 29.457 6.388 -12.511 1.00 37.27 94 PHE A CA 1
ATOM 632 C C . PHE A 1 107 ? 29.195 5.022 -13.151 1.00 41.12 94 PHE A C 1
ATOM 633 O O . PHE A 1 107 ? 29.262 4.893 -14.377 1.00 34.73 94 PHE A O 1
ATOM 641 N N . PRO A 1 108 ? 28.903 4.016 -12.344 1.00 37.78 95 PRO A N 1
ATOM 642 C CA . PRO A 1 108 ? 28.529 2.715 -12.909 1.00 37.37 95 PRO A CA 1
ATOM 643 C C . PRO A 1 108 ? 27.070 2.711 -13.335 1.00 37.33 95 PRO A C 1
ATOM 644 O O . PRO A 1 108 ? 26.257 3.518 -12.881 1.00 32.22 95 PRO A O 1
ATOM 648 N N . VAL A 1 109 ? 26.745 1.782 -14.236 1.00 32.56 96 VAL A N 1
ATOM 649 C CA . VAL A 1 109 ? 25.361 1.561 -14.633 1.00 31.60 96 VAL A CA 1
ATOM 650 C C . VAL A 1 109 ? 25.083 0.068 -14.690 1.00 31.92 96 VAL A C 1
ATOM 651 O O . VAL A 1 109 ? 25.993 -0.758 -14.769 1.00 34.29 96 VAL A O 1
ATOM 655 N N . ILE A 1 110 ? 23.793 -0.257 -14.643 1.00 29.76 97 ILE A N 1
ATOM 656 C CA . ILE A 1 110 ? 23.269 -1.609 -14.800 1.00 30.79 97 ILE A CA 1
ATOM 657 C C . ILE A 1 110 ? 22.488 -1.637 -16.106 1.00 31.21 97 ILE A C 1
ATOM 658 O O . ILE A 1 110 ? 21.637 -0.773 -16.343 1.00 28.41 97 ILE A O 1
ATOM 663 N N . LYS A 1 111 ? 22.794 -2.599 -16.973 1.00 36.38 98 LYS A N 1
ATOM 664 C CA . LYS A 1 111 ? 22.082 -2.694 -18.238 1.00 34.68 98 LYS A CA 1
ATOM 665 C C . LYS A 1 111 ? 21.187 -3.920 -18.323 1.00 38.94 98 LYS A C 1
ATOM 666 O O . LYS A 1 111 ? 20.406 -4.036 -19.275 1.00 41.47 98 LYS A O 1
ATOM 672 N N . ASP A 1 112 ? 21.271 -4.820 -17.351 1.00 33.78 99 ASP A N 1
ATOM 673 C CA . ASP A 1 112 ? 20.488 -6.044 -17.309 1.00 38.56 99 ASP A CA 1
ATOM 674 C C . ASP A 1 112 ? 20.616 -6.621 -15.911 1.00 36.55 99 ASP A C 1
ATOM 675 O O . ASP A 1 112 ? 21.509 -6.242 -15.145 1.00 38.58 99 ASP A O 1
ATOM 680 N N . PHE A 1 113 ? 19.720 -7.548 -15.593 1.00 35.59 100 PHE A N 1
ATOM 681 C CA . PHE A 1 113 ? 19.727 -8.229 -14.307 1.00 35.76 100 PHE A CA 1
ATOM 682 C C . PHE A 1 113 ? 20.187 -9.677 -14.431 1.00 37.99 100 PHE A C 1
ATOM 683 O O . PHE A 1 113 ? 19.815 -10.527 -13.619 1.00 38.63 100 PHE A O 1
ATOM 691 N N . ASN A 1 114 ? 21.016 -9.964 -15.435 1.00 41.89 101 ASN A N 1
ATOM 692 C CA . ASN A 1 114 ? 21.485 -11.328 -15.652 1.00 42.29 101 ASN A CA 1
ATOM 693 C C . ASN A 1 114 ? 22.597 -11.740 -14.698 1.00 42.47 101 ASN A C 1
ATOM 694 O O . ASN A 1 114 ? 22.915 -12.933 -14.629 1.00 46.50 101 AS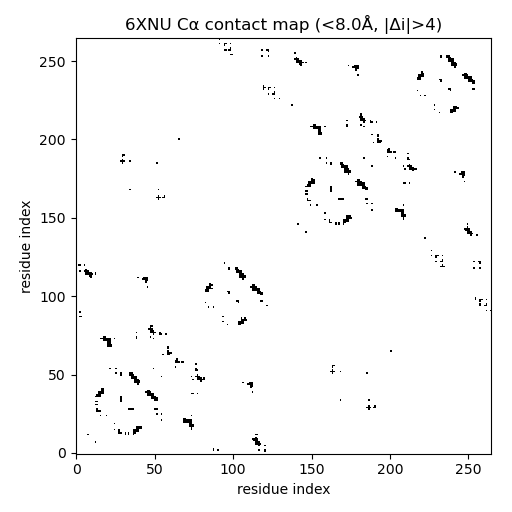N A O 1
ATOM 699 N N . ASN A 1 115 ? 23.193 -10.799 -13.968 1.00 41.14 102 ASN A N 1
ATOM 700 C CA . ASN A 1 115 ? 24.339 -11.078 -13.105 1.00 42.98 102 ASN A CA 1
ATOM 701 C C . ASN A 1 115 ? 24.072 -10.460 -11.736 1.00 36.67 102 ASN A C 1
ATOM 702 O O . ASN A 1 115 ? 24.332 -9.272 -11.527 1.00 41.61 102 ASN A O 1
ATOM 707 N N . ASN A 1 116 ? 23.562 -11.271 -10.806 1.00 42.54 103 ASN A N 1
ATOM 708 C CA . ASN A 1 116 ? 23.299 -10.772 -9.458 1.00 39.50 103 ASN A CA 1
ATOM 709 C C . ASN A 1 116 ? 24.578 -10.295 -8.782 1.00 43.54 103 ASN A C 1
ATOM 710 O O . ASN A 1 116 ? 24.563 -9.297 -8.049 1.00 33.87 103 ASN A O 1
ATOM 715 N N . GLU A 1 117 ? 25.697 -10.996 -9.007 1.00 36.65 104 GLU A N 1
ATOM 716 C CA . GLU A 1 117 ? 26.902 -10.690 -8.241 1.00 37.30 104 GLU A CA 1
ATOM 717 C C . GLU A 1 117 ? 27.495 -9.342 -8.632 1.00 40.67 104 GLU A C 1
ATOM 718 O O . GLU A 1 117 ? 27.995 -8.612 -7.769 1.00 38.88 104 GLU A O 1
ATOM 724 N N . ARG A 1 118 ? 27.474 -8.995 -9.923 1.00 37.48 105 ARG A N 1
ATOM 725 C CA . ARG A 1 118 ? 28.028 -7.699 -10.296 1.00 38.88 105 ARG A CA 1
ATOM 726 C C . ARG A 1 118 ? 27.215 -6.567 -9.689 1.00 36.85 105 ARG A C 1
ATOM 727 O O . ARG A 1 118 ? 27.778 -5.532 -9.314 1.00 39.10 105 ARG A O 1
ATOM 735 N N . ILE A 1 119 ? 25.900 -6.756 -9.561 1.00 31.80 106 ILE A N 1
ATOM 736 C CA . ILE A 1 119 ? 25.060 -5.717 -8.971 1.00 32.06 106 ILE A CA 1
ATOM 737 C C . ILE A 1 119 ? 25.379 -5.571 -7.489 1.00 33.55 106 ILE A C 1
ATOM 738 O O . ILE A 1 119 ? 25.592 -4.462 -6.986 1.00 33.92 106 ILE A O 1
ATOM 743 N N . VAL A 1 120 ? 25.468 -6.696 -6.779 1.00 32.25 107 VAL A N 1
ATOM 744 C CA . VAL A 1 120 ? 25.817 -6.645 -5.361 1.00 30.98 107 VAL A CA 1
ATOM 745 C C . VAL A 1 120 ? 27.200 -6.033 -5.174 1.00 33.41 107 VAL A C 1
ATOM 746 O O . VAL A 1 120 ? 27.432 -5.253 -4.242 1.00 37.56 107 VAL A O 1
ATOM 750 N N . HIS A 1 121 ? 28.135 -6.363 -6.069 1.00 36.66 108 HIS A N 1
ATOM 751 C CA . HIS A 1 121 ? 29.478 -5.798 -5.999 1.00 38.04 108 HIS A CA 1
ATOM 752 C C . HIS A 1 121 ? 29.462 -4.279 -6.157 1.00 37.36 108 HIS A C 1
ATOM 753 O O . HIS A 1 121 ? 30.180 -3.564 -5.446 1.00 38.86 108 HIS A O 1
ATOM 760 N N . LEU A 1 122 ? 28.668 -3.765 -7.101 1.00 34.98 109 LEU A N 1
ATOM 761 C CA . LEU A 1 122 ? 28.586 -2.316 -7.282 1.00 34.52 109 LEU A CA 1
ATOM 762 C C . LEU A 1 122 ? 27.997 -1.640 -6.049 1.00 35.55 109 LEU A C 1
ATOM 763 O O . LEU A 1 122 ? 28.416 -0.536 -5.672 1.00 36.45 109 LEU A O 1
ATOM 768 N N . LEU A 1 123 ? 27.028 -2.291 -5.405 1.00 33.85 110 LEU A N 1
ATOM 769 C CA . LEU A 1 123 ? 26.360 -1.695 -4.258 1.00 29.73 110 LEU A CA 1
ATOM 770 C C . LEU A 1 123 ? 27.265 -1.605 -3.036 1.00 36.38 110 LEU A C 1
ATOM 771 O O . LEU A 1 123 ? 26.885 -0.957 -2.056 1.00 33.83 110 LEU A O 1
ATOM 776 N N . VAL A 1 124 ? 28.453 -2.214 -3.080 1.00 33.56 111 VAL A N 1
ATOM 777 C CA . VAL A 1 124 ? 29.407 -2.059 -1.984 1.00 34.27 111 VAL A CA 1
ATOM 778 C C . VAL A 1 124 ? 29.854 -0.607 -1.861 1.00 39.24 111 VAL A C 1
ATOM 779 O O . VAL A 1 124 ? 29.832 -0.020 -0.774 1.00 35.16 111 VAL A O 1
ATOM 783 N N . ASP A 1 125 ? 30.270 -0.000 -2.969 1.00 38.32 112 ASP A N 1
ATOM 784 C CA . ASP A 1 125 ? 30.760 1.369 -2.918 1.00 39.45 112 ASP A CA 1
ATOM 785 C C . ASP A 1 125 ? 29.766 2.365 -3.494 1.00 36.06 112 ASP A C 1
ATOM 786 O O . ASP A 1 125 ? 30.096 3.548 -3.638 1.00 44.14 112 ASP A O 1
ATOM 791 N N . HIS 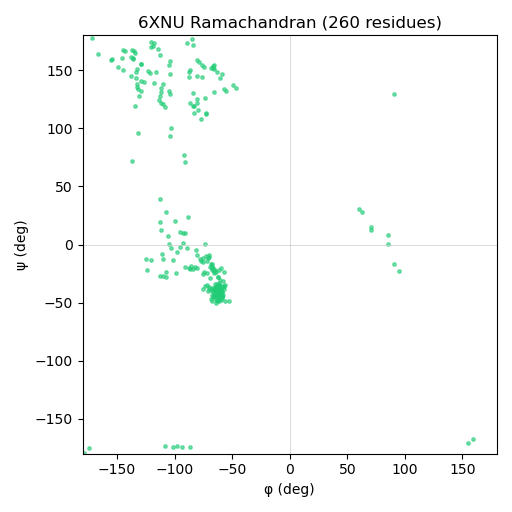A 1 126 ? 28.552 1.918 -3.816 1.00 34.75 113 HIS A N 1
ATOM 792 C CA . HIS A 1 126 ? 27.530 2.812 -4.339 1.00 32.70 113 HIS A CA 1
ATOM 793 C C . HIS A 1 126 ? 26.198 2.549 -3.647 1.00 32.25 113 HIS A C 1
ATOM 794 O O . HIS A 1 126 ? 25.664 1.434 -3.715 1.00 33.13 113 HIS A O 1
ATOM 801 N N . PRO A 1 127 ? 25.653 3.549 -2.958 1.00 28.76 114 PRO A N 1
ATOM 802 C CA . PRO A 1 127 ? 24.340 3.380 -2.315 1.00 29.12 114 PRO A CA 1
ATOM 803 C C . PRO A 1 127 ? 23.220 3.058 -3.286 1.00 27.64 114 PRO A C 1
ATOM 804 O O . PRO A 1 127 ? 22.247 2.401 -2.901 1.00 26.58 114 PRO A O 1
ATOM 808 N N . PHE A 1 128 ? 23.302 3.541 -4.524 1.00 26.90 115 PHE A N 1
ATOM 809 C CA . PHE A 1 128 ? 22.388 3.108 -5.570 1.00 25.59 115 PHE A CA 1
ATOM 810 C C . PHE A 1 128 ? 23.151 3.095 -6.876 1.00 24.67 115 PHE A C 1
ATOM 811 O O . PHE A 1 128 ? 24.194 3.740 -7.015 1.00 26.93 115 PHE A O 1
ATOM 819 N N . VAL A 1 129 ? 22.608 2.353 -7.829 1.00 24.77 116 VAL A N 1
ATOM 820 C CA . VAL A 1 129 ? 23.172 2.280 -9.171 1.00 25.30 116 VAL A CA 1
ATOM 821 C C . VAL A 1 129 ? 22.056 2.469 -10.182 1.00 24.02 116 VAL A C 1
ATOM 822 O O . VAL A 1 129 ? 20.986 1.867 -10.062 1.00 22.97 116 VAL A O 1
ATOM 826 N N . CYS A 1 130 ? 22.328 3.280 -11.196 1.00 24.97 117 CYS A N 1
ATOM 827 C CA . CYS A 1 130 ? 21.331 3.592 -12.204 1.00 23.78 117 CYS A CA 1
ATOM 828 C C . CYS A 1 130 ? 21.165 2.420 -13.169 1.00 24.32 117 CYS A C 1
ATOM 829 O O . CYS A 1 130 ? 22.137 1.737 -13.499 1.00 27.47 117 CYS A O 1
ATOM 832 N N . VAL A 1 131 ? 19.926 2.195 -13.615 1.00 22.58 118 VAL A N 1
ATOM 833 C CA . VAL A 1 131 ? 19.598 1.204 -14.644 1.00 23.27 118 VAL A CA 1
ATOM 834 C C . VAL A 1 131 ? 19.322 1.947 -15.944 1.00 24.10 118 VAL A C 1
ATOM 835 O O . VAL A 1 131 ? 18.582 2.937 -15.955 1.00 23.43 118 VAL A O 1
ATOM 839 N N . VAL A 1 132 ? 19.932 1.484 -17.040 1.00 26.43 119 VAL A N 1
ATOM 840 C CA . VAL A 1 132 ? 19.749 2.101 -18.351 1.00 23.81 119 VAL A CA 1
ATOM 841 C C . VAL A 1 132 ? 19.559 0.987 -19.361 1.00 28.59 119 VAL A C 1
ATOM 842 O O . VAL A 1 132 ? 19.926 -0.164 -19.121 1.00 29.74 119 VAL A O 1
ATOM 846 N N . ASP A 1 133 ? 18.967 1.330 -20.495 1.00 25.96 120 ASP A N 1
ATOM 847 C CA . ASP A 1 133 ? 18.862 0.324 -21.544 1.00 30.72 120 ASP A CA 1
ATOM 848 C C . ASP A 1 133 ? 20.070 0.477 -22.477 1.00 33.62 120 ASP A C 1
ATOM 849 O O . ASP A 1 133 ? 20.983 1.267 -22.219 1.00 29.35 120 ASP A O 1
ATOM 854 N N . SER A 1 134 ? 20.104 -0.277 -23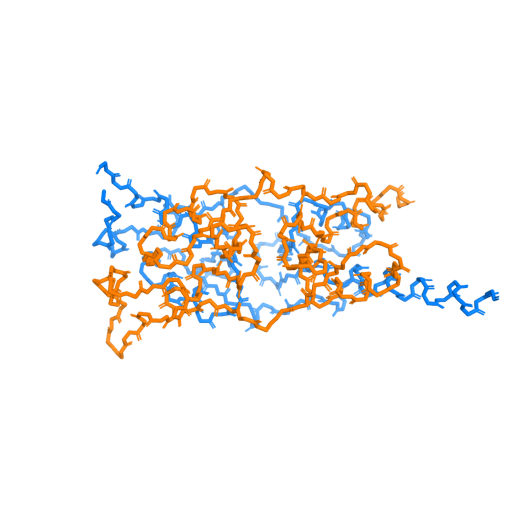.582 1.00 34.72 121 SER A N 1
ATOM 855 C CA . SER A 1 134 ? 21.330 -0.302 -24.375 1.00 39.29 121 SER A CA 1
ATOM 856 C C . SER A 1 134 ? 21.667 1.047 -25.009 1.00 39.21 121 SER A C 1
ATOM 857 O O . SER A 1 134 ? 22.838 1.282 -25.326 1.00 45.59 121 SER A O 1
ATOM 860 N N . ASP A 1 135 ? 20.698 1.950 -25.184 1.00 32.97 122 ASP A N 1
ATOM 861 C CA . ASP A 1 135 ? 20.991 3.283 -25.704 1.00 34.00 122 ASP A CA 1
ATOM 862 C C . ASP A 1 135 ? 21.069 4.343 -24.601 1.00 30.16 122 ASP A C 1
ATOM 863 O O . ASP A 1 135 ? 20.948 5.537 -24.887 1.00 32.90 122 ASP A O 1
ATOM 868 N N . HIS A 1 136 ? 21.292 3.918 -23.355 1.00 31.36 123 HIS A N 1
ATOM 869 C CA . HIS A 1 136 ? 21.510 4.765 -22.179 1.00 34.26 123 HIS A CA 1
ATOM 870 C C . HIS A 1 136 ? 20.257 5.497 -21.724 1.00 29.10 123 HIS A C 1
ATOM 871 O O . HIS A 1 136 ? 20.351 6.429 -20.919 1.00 27.48 123 HIS A O 1
ATOM 878 N N . HIS A 1 137 ? 19.084 5.087 -22.192 1.00 27.49 124 HIS A N 1
ATOM 879 C CA . HIS A 1 137 ? 17.839 5.641 -21.683 1.00 25.69 124 HIS A CA 1
ATOM 880 C C . HIS A 1 137 ? 17.676 5.248 -20.219 1.00 22.88 124 HIS A C 1
ATOM 881 O O . HIS A 1 137 ? 17.823 4.073 -19.863 1.00 23.98 124 HIS A O 1
ATOM 888 N N . PHE A 1 138 ? 17.368 6.238 -19.385 1.00 22.04 125 PHE A N 1
ATOM 889 C CA . PHE A 1 138 ? 17.297 6.031 -17.938 1.00 22.74 125 PHE A CA 1
ATOM 890 C C . PHE A 1 138 ? 16.045 5.247 -17.563 1.00 22.77 125 PHE A C 1
ATOM 891 O O . PHE A 1 138 ? 14.924 5.644 -17.899 1.00 23.40 125 PHE A O 1
ATOM 899 N N . GLU A 1 139 ? 16.230 4.145 -16.828 1.00 22.09 126 GLU A N 1
ATOM 900 C CA . GLU A 1 139 ? 15.124 3.252 -16.502 1.00 22.48 126 GLU A CA 1
ATOM 901 C C . GLU A 1 139 ? 14.724 3.267 -15.036 1.00 21.98 126 GLU A C 1
ATOM 902 O O . GLU A 1 139 ? 13.568 2.980 -14.717 1.00 24.09 126 GLU A O 1
ATOM 908 N N . GLY A 1 140 ? 15.647 3.590 -14.138 1.00 21.81 127 GLY A N 1
ATOM 909 C CA . GLY A 1 140 ? 15.381 3.493 -12.721 1.00 21.76 127 GLY A CA 1
ATOM 910 C C . GLY A 1 140 ? 16.678 3.304 -11.954 1.00 24.20 127 GLY A C 1
ATOM 911 O O . GLY A 1 140 ? 17.768 3.433 -12.504 1.00 24.18 127 GLY A O 1
ATOM 912 N N . ILE A 1 141 ? 16.532 3.017 -10.660 1.00 23.06 128 ILE A N 1
ATOM 913 C CA . ILE A 1 141 ? 17.694 2.795 -9.808 1.00 22.67 128 ILE A CA 1
ATOM 914 C C . ILE A 1 141 ? 17.479 1.537 -8.982 1.00 23.49 128 ILE A C 1
ATOM 915 O O . ILE A 1 141 ? 16.345 1.136 -8.695 1.00 23.59 128 ILE A O 1
ATOM 920 N N . VAL A 1 142 ? 18.589 0.888 -8.643 1.00 22.86 129 VAL A N 1
ATOM 921 C CA . VAL A 1 142 ? 18.617 -0.197 -7.667 1.00 24.22 129 VAL A CA 1
ATOM 922 C C . VAL A 1 142 ? 19.389 0.314 -6.459 1.00 22.59 129 VAL A C 1
ATOM 923 O O . VAL A 1 142 ? 20.444 0.933 -6.622 1.00 24.64 129 VAL A O 1
ATOM 927 N N . THR A 1 143 ? 18.868 0.080 -5.247 1.00 24.95 130 THR A N 1
ATOM 928 C CA . THR A 1 143 ? 19.532 0.574 -4.048 1.00 21.87 130 THR A CA 1
ATOM 929 C C . THR A 1 143 ? 19.958 -0.585 -3.152 1.00 21.68 130 THR A C 1
ATOM 930 O O . THR A 1 143 ? 19.643 -1.754 -3.393 1.00 23.32 130 THR A O 1
ATOM 934 N N . ARG A 1 144 ? 20.691 -0.228 -2.097 1.00 21.26 131 ARG A N 1
ATOM 935 C CA . ARG A 1 144 ? 21.177 -1.227 -1.149 1.00 24.79 131 ARG A CA 1
ATOM 936 C C . ARG A 1 144 ? 20.057 -1.870 -0.351 1.00 25.61 131 ARG A C 1
ATOM 937 O O . ARG A 1 144 ? 20.252 -2.967 0.204 1.00 24.11 131 ARG A O 1
ATOM 945 N N . ARG A 1 145 ? 18.889 -1.227 -0.273 1.00 22.51 132 ARG A N 1
ATOM 946 C CA . ARG A 1 145 ? 17.845 -1.703 0.631 1.00 23.45 132 ARG A CA 1
ATOM 947 C C . ARG A 1 145 ? 17.412 -3.128 0.303 1.00 24.34 132 ARG A C 1
ATOM 948 O O . ARG A 1 145 ? 17.147 -3.919 1.215 1.00 24.66 132 ARG A O 1
ATOM 956 N N . VAL A 1 146 ? 17.327 -3.481 -0.989 1.00 22.77 133 VAL A N 1
ATOM 957 C CA . VAL A 1 146 ? 16.868 -4.825 -1.340 1.00 23.31 133 VAL A CA 1
ATOM 958 C C . VAL A 1 146 ? 17.817 -5.874 -0.766 1.00 24.80 133 VAL A C 1
ATOM 959 O O . VAL A 1 146 ? 17.382 -6.939 -0.315 1.00 26.61 133 VAL A O 1
ATOM 963 N N . VAL A 1 147 ? 19.120 -5.583 -0.746 1.00 23.13 134 VAL A N 1
ATOM 964 C CA . VAL A 1 147 ? 20.074 -6.557 -0.215 1.00 23.45 134 VAL A CA 1
ATOM 965 C C . VAL A 1 147 ? 19.927 -6.661 1.297 1.00 24.93 134 VAL A C 1
ATOM 966 O O . VAL A 1 147 ? 19.975 -7.760 1.868 1.00 23.69 134 VAL A O 1
ATOM 970 N N . LEU A 1 148 ? 19.718 -5.526 1.971 1.00 24.88 135 LEU A N 1
ATOM 971 C CA . LEU A 1 148 ? 19.479 -5.575 3.412 1.00 21.48 135 LEU A CA 1
ATOM 972 C C . LEU A 1 148 ? 18.211 -6.359 3.731 1.00 24.71 135 LEU A C 1
ATOM 973 O O . LEU A 1 148 ? 18.163 -7.092 4.723 1.00 22.82 135 LEU A O 1
ATOM 978 N N . LYS A 1 149 ? 17.169 -6.213 2.904 1.00 24.38 136 LYS A N 1
ATOM 979 C CA . LYS A 1 149 ? 15.957 -7.003 3.102 1.00 27.19 136 LYS A CA 1
ATOM 980 C C . LYS A 1 149 ? 16.263 -8.485 2.988 1.00 25.22 136 LYS A C 1
ATOM 981 O O . LYS A 1 149 ? 15.764 -9.297 3.778 1.00 25.94 136 LYS A O 1
ATOM 987 N N . GLN A 1 150 ? 17.096 -8.851 2.015 1.00 23.36 137 GLN A N 1
ATOM 988 C CA . GLN A 1 150 ? 17.448 -10.257 1.847 1.00 23.65 137 GLN A CA 1
ATOM 989 C C . GLN A 1 150 ? 18.272 -10.770 3.025 1.00 24.92 137 GLN A C 1
ATOM 990 O O . GLN A 1 150 ? 18.078 -11.911 3.472 1.00 26.48 137 GLN A O 1
ATOM 996 N N . VAL A 1 151 ? 19.205 -9.957 3.525 1.00 22.75 138 VAL A N 1
ATOM 997 C CA . VAL A 1 151 ? 20.017 -10.378 4.668 1.00 24.30 138 VAL A CA 1
ATOM 998 C C . VAL A 1 151 ? 19.144 -10.542 5.907 1.00 24.86 138 VAL A C 1
ATOM 999 O O . VAL A 1 151 ? 19.268 -1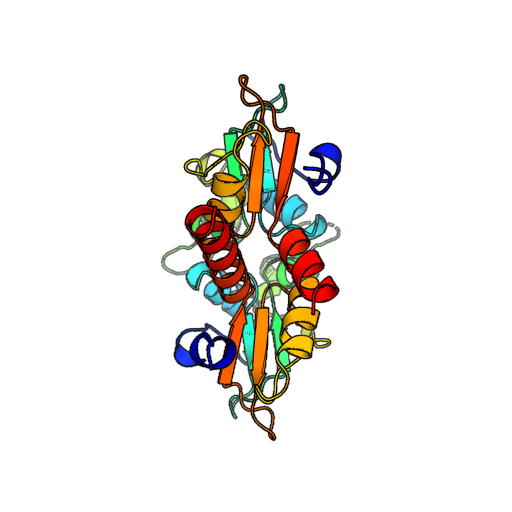1.524 6.659 1.00 24.21 138 VAL A O 1
ATOM 1003 N N . ASN A 1 152 ? 18.256 -9.577 6.136 1.00 24.17 139 ASN A N 1
ATOM 1004 C CA . ASN A 1 152 ? 17.260 -9.642 7.204 1.00 25.21 139 ASN A CA 1
ATOM 1005 C C . ASN A 1 152 ? 16.454 -10.939 7.125 1.00 25.99 139 ASN A C 1
ATOM 1006 O O . ASN A 1 152 ? 16.319 -11.663 8.118 1.00 26.24 139 ASN A O 1
ATOM 1011 N N . ARG A 1 153 ? 15.949 -11.273 5.933 1.00 23.62 140 ARG A N 1
ATOM 1012 C CA . ARG A 1 153 ? 15.192 -12.513 5.766 1.00 22.73 140 ARG A CA 1
ATOM 1013 C C . ARG A 1 153 ? 16.053 -13.725 6.088 1.00 24.84 140 ARG A C 1
ATOM 1014 O O . ARG A 1 153 ? 15.588 -14.687 6.721 1.00 25.59 140 ARG A O 1
ATOM 1022 N N . TYR A 1 154 ? 17.311 -13.703 5.658 1.00 23.93 141 TYR A N 1
ATOM 1023 C CA . TYR A 1 154 ? 18.181 -14.850 5.895 1.00 24.56 141 TYR A CA 1
ATOM 1024 C C . TYR A 1 154 ? 18.445 -15.046 7.385 1.00 25.59 141 TYR A C 1
ATOM 1025 O O . TYR A 1 154 ? 18.414 -16.181 7.881 1.00 24.75 141 TYR A O 1
ATOM 1034 N N . ILE A 1 155 ? 18.707 -13.954 8.108 1.00 22.39 142 ILE A N 1
ATOM 1035 C CA . ILE A 1 155 ? 18.925 -14.036 9.554 1.00 22.49 142 ILE A CA 1
ATOM 1036 C C . ILE A 1 155 ? 17.710 -14.641 10.241 1.00 24.56 142 ILE A C 1
ATOM 1037 O O . ILE A 1 155 ? 17.843 -15.454 11.170 1.00 23.77 142 ILE A O 1
ATOM 1042 N N . HIS A 1 156 ? 16.508 -14.258 9.809 1.00 23.18 143 HIS A N 1
ATOM 1043 C CA . HIS A 1 156 ? 15.292 -14.769 10.437 1.00 23.47 143 HIS A CA 1
ATOM 1044 C C . HIS A 1 156 ? 15.058 -16.235 10.086 1.00 25.04 143 HIS A C 1
ATOM 1045 O O . HIS A 1 156 ? 14.563 -17.007 10.916 1.00 26.88 143 HIS A O 1
ATOM 1052 N N . LEU A 1 157 ? 15.411 -16.634 8.868 1.00 23.55 144 LEU A N 1
ATOM 1053 C CA . LEU A 1 157 ? 15.316 -18.048 8.513 1.00 24.19 144 LEU A CA 1
ATOM 1054 C C . LEU A 1 157 ? 16.252 -18.888 9.368 1.00 30.13 144 LEU A C 1
ATOM 1055 O O . LEU A 1 157 ? 15.910 -20.018 9.751 1.00 28.40 144 LEU A O 1
ATOM 1060 N N . GLN A 1 158 ? 17.443 -18.357 9.676 1.00 25.81 145 GLN A N 1
ATOM 1061 C CA . GLN A 1 158 ? 18.368 -19.087 10.545 1.00 24.84 145 GLN A CA 1
ATOM 1062 C C . GLN A 1 158 ? 17.785 -19.268 11.940 1.00 26.90 145 GLN A C 1
ATOM 1063 O O . GLN A 1 158 ? 17.931 -20.337 12.547 1.00 25.46 145 GLN A O 1
ATOM 1069 N N . VAL A 1 159 ? 17.132 -18.231 12.466 1.00 24.88 146 VAL A N 1
ATOM 1070 C CA . VAL A 1 159 ? 16.427 -18.366 13.737 1.00 27.46 146 VAL A CA 1
ATOM 1071 C C . VAL A 1 159 ? 15.374 -19.464 13.637 1.00 28.82 146 VAL A C 1
ATOM 1072 O O . VAL A 1 159 ? 15.279 -20.330 14.514 1.00 29.45 146 VAL A O 1
ATOM 1076 N N . GLU A 1 160 ? 14.596 -19.472 12.545 1.00 28.43 147 GLU A N 1
ATOM 1077 C CA . GLU A 1 160 ? 13.565 -20.499 12.369 1.00 30.79 147 GLU A CA 1
ATOM 1078 C C . GLU A 1 160 ? 14.167 -21.898 12.312 1.00 29.73 147 GLU A C 1
ATOM 1079 O O . GLU A 1 160 ? 13.635 -22.841 12.915 1.00 33.31 147 GLU A O 1
ATOM 1085 N N . GLU A 1 161 ? 15.271 -22.057 11.581 1.00 26.10 148 GLU A N 1
ATOM 1086 C CA . GLU A 1 161 ? 15.867 -23.376 11.403 1.00 30.62 148 GLU A CA 1
ATOM 1087 C C . GLU A 1 161 ? 16.473 -23.907 12.690 1.00 33.10 148 GLU A C 1
ATOM 1088 O O . GLU A 1 161 ? 16.687 -25.122 12.810 1.00 35.85 148 GLU A O 1
ATOM 1094 N N . ASN A 1 162 ? 16.742 -23.036 13.649 1.00 26.56 149 ASN A N 1
ATOM 1095 C CA . ASN A 1 162 ? 17.346 -23.442 14.902 1.00 27.34 149 ASN A CA 1
ATOM 1096 C C . ASN A 1 162 ? 16.344 -23.345 16.043 1.00 31.23 149 ASN A C 1
ATOM 1097 O O . ASN A 1 162 ? 16.716 -23.581 17.201 1.00 34.50 149 ASN A O 1
ATOM 1102 N N . ALA B 1 28 ? 30.231 -5.487 14.668 1.00 45.44 15 ALA B N 1
ATOM 1103 C CA . ALA B 1 28 ? 30.739 -4.682 15.774 1.00 47.86 15 ALA B CA 1
ATOM 1104 C C . ALA B 1 28 ? 31.998 -3.926 15.360 1.00 48.76 15 ALA B C 1
ATOM 1105 O O . ALA B 1 28 ? 32.109 -2.710 15.566 1.00 52.94 15 ALA B O 1
ATOM 1107 N N . ASP B 1 29 ? 32.938 -4.652 14.754 1.00 45.86 16 ASP B N 1
ATOM 1108 C CA . ASP B 1 29 ? 34.223 -4.084 14.361 1.00 44.67 16 ASP B CA 1
ATOM 1109 C C . ASP B 1 29 ? 34.128 -3.163 13.154 1.00 43.11 16 ASP B C 1
ATOM 1110 O O . ASP B 1 29 ? 35.158 -2.630 12.725 1.00 47.12 16 ASP B O 1
ATOM 1115 N N . SER B 1 30 ? 32.938 -2.950 12.598 1.00 36.09 17 SER B N 1
ATOM 1116 C CA . SER B 1 30 ? 32.802 -2.111 11.416 1.00 36.00 17 SER B CA 1
ATOM 1117 C C . SER B 1 30 ? 32.368 -0.687 11.727 1.00 36.85 17 SER B C 1
ATOM 1118 O O . SER B 1 30 ? 32.324 0.136 10.803 1.00 36.99 17 SER B O 1
ATOM 1121 N N . MET B 1 31 ? 32.033 -0.380 12.980 1.00 33.85 18 MET B N 1
ATOM 1122 C CA . MET B 1 31 ? 31.592 0.970 13.319 1.00 34.21 18 MET B CA 1
ATOM 1123 C C . MET B 1 31 ? 32.634 1.988 12.880 1.00 36.12 18 MET B C 1
ATOM 1124 O O . MET B 1 31 ? 33.833 1.809 13.114 1.00 37.68 18 MET B O 1
ATOM 1129 N N . ILE B 1 32 ? 32.179 3.042 12.206 1.00 34.24 19 ILE B N 1
ATOM 1130 C CA . ILE B 1 32 ? 33.035 4.189 11.930 1.00 28.92 19 ILE B CA 1
ATOM 1131 C C . ILE B 1 32 ? 33.069 5.028 13.205 1.00 34.08 19 ILE B C 1
ATOM 1132 O O . ILE B 1 32 ? 32.032 5.522 13.639 1.00 31.75 19 ILE B O 1
ATOM 1137 N N . SER B 1 33 ? 34.250 5.143 13.819 1.00 31.74 20 SER B N 1
ATOM 1138 C CA . SER B 1 33 ? 34.339 5.826 15.107 1.00 32.75 20 SER B CA 1
ATOM 1139 C C . SER B 1 33 ? 34.067 7.318 14.954 1.00 31.09 20 SER B C 1
ATOM 1140 O O . SER B 1 33 ? 34.341 7.924 13.912 1.00 33.11 20 SER B O 1
ATOM 1143 N N . ALA B 1 34 ? 33.553 7.910 16.036 1.00 30.89 21 ALA B N 1
ATOM 1144 C CA . ALA B 1 34 ? 33.060 9.287 15.991 1.00 28.21 21 ALA B CA 1
ATOM 1145 C C . ALA B 1 34 ? 34.115 10.280 15.517 1.00 32.81 21 ALA B C 1
ATOM 1146 O O . ALA B 1 34 ? 33.778 11.265 14.855 1.00 29.46 21 ALA B O 1
ATOM 1148 N N . GLU B 1 35 ? 35.386 10.066 15.858 1.00 35.57 22 GLU B N 1
ATOM 1149 C CA . GLU B 1 35 ? 36.389 11.065 15.509 1.00 39.73 22 GLU B CA 1
ATOM 1150 C C . GLU B 1 35 ? 36.671 11.116 14.013 1.00 38.82 22 GLU B C 1
ATOM 1151 O O . GLU B 1 35 ? 37.331 12.053 13.558 1.00 39.25 22 GLU B O 1
ATOM 1157 N N . LYS B 1 36 ? 36.192 10.140 13.241 1.00 36.84 23 LYS B N 1
ATOM 1158 C CA . LYS B 1 36 ? 36.286 10.160 11.790 1.00 34.20 23 LYS B CA 1
ATOM 1159 C C . LYS B 1 36 ? 35.057 10.764 11.128 1.00 34.19 23 LYS B C 1
ATOM 1160 O O . LYS B 1 36 ? 34.986 10.796 9.893 1.00 35.73 23 LYS B O 1
ATOM 1166 N N . VAL B 1 37 ? 34.083 11.222 11.909 1.00 30.33 24 VAL B N 1
ATOM 1167 C CA . VAL B 1 37 ? 32.845 11.790 11.388 1.00 30.38 24 VAL B CA 1
ATOM 1168 C C . VAL B 1 37 ? 32.805 13.267 11.754 1.00 28.38 24 VAL B C 1
ATOM 1169 O O . VAL B 1 37 ? 32.907 13.616 12.934 1.00 28.78 24 VAL B O 1
ATOM 1173 N N . ALA B 1 38 ? 32.642 14.131 10.754 1.00 28.48 25 ALA B N 1
ATOM 1174 C CA . ALA B 1 38 ? 32.480 15.549 11.040 1.00 25.38 25 ALA B CA 1
ATOM 1175 C C . ALA B 1 38 ? 31.169 15.789 11.766 1.00 25.77 25 ALA B C 1
ATOM 1176 O O . ALA B 1 38 ? 30.199 15.040 11.618 1.00 27.98 25 ALA B O 1
ATOM 1178 N N . HIS B 1 39 ? 31.148 16.846 12.572 1.00 24.94 26 HIS B N 1
ATOM 1179 C CA . HIS B 1 39 ? 29.944 17.226 13.284 1.00 23.10 26 HIS B CA 1
ATOM 1180 C C . HIS B 1 39 ? 29.890 18.742 13.360 1.00 22.88 26 HIS B C 1
ATOM 1181 O O . HIS B 1 39 ? 30.869 19.438 13.078 1.00 26.37 26 HIS B O 1
ATOM 1188 N N . VAL B 1 40 ? 28.725 19.242 13.756 1.00 21.48 27 VAL B N 1
ATOM 1189 C CA . VAL B 1 40 ? 28.557 20.637 14.125 1.00 22.63 27 VAL B CA 1
ATOM 1190 C C . VAL B 1 40 ? 28.068 20.654 15.568 1.00 23.06 27 VAL B C 1
ATOM 1191 O O . VAL B 1 40 ? 27.811 19.603 16.171 1.00 22.62 27 VAL B O 1
ATOM 1195 N N . GLN B 1 41 ? 27.965 21.857 16.132 1.00 22.76 28 GLN B N 1
ATOM 1196 C CA . GLN B 1 41 ? 27.617 22.021 17.535 1.00 24.70 28 GLN B CA 1
ATOM 1197 C C . GLN B 1 41 ? 26.376 22.894 17.664 1.00 26.17 28 GLN B C 1
ATOM 1198 O O . GLN B 1 41 ? 26.120 23.760 16.821 1.00 24.11 28 GLN B O 1
ATOM 1204 N N . LEU B 1 42 ? 25.595 22.629 18.714 1.00 26.53 29 LEU B N 1
ATOM 1205 C CA . LEU B 1 42 ? 24.461 23.474 19.053 1.00 25.03 29 LEU B CA 1
ATOM 1206 C C . LEU B 1 42 ? 24.872 24.936 19.010 1.00 24.17 29 LEU B C 1
ATOM 1207 O O . LEU B 1 42 ? 25.929 25.313 19.524 1.00 28.46 29 LEU B O 1
ATOM 1212 N N . GLY B 1 43 ? 24.028 25.753 18.393 1.00 24.98 30 GLY B N 1
ATOM 1213 C CA . GLY B 1 43 ? 24.265 27.179 18.288 1.00 25.34 30 GLY B CA 1
ATOM 1214 C C . GLY B 1 43 ? 24.944 27.621 17.011 1.00 25.51 30 GLY B C 1
ATOM 1215 O O . GLY B 1 43 ? 24.827 28.802 16.643 1.00 25.83 30 GLY B O 1
ATOM 1216 N N . ASN B 1 44 ? 25.661 26.718 16.333 1.00 25.01 31 ASN B N 1
ATOM 1217 C CA . ASN B 1 44 ? 26.224 27.030 15.023 1.00 23.07 31 ASN B CA 1
ATOM 1218 C C . ASN B 1 44 ? 25.115 27.408 14.048 1.00 24.00 31 ASN B C 1
ATOM 1219 O O . ASN B 1 44 ? 24.005 26.875 14.113 1.00 24.46 31 ASN B O 1
ATOM 1224 N N . ASN B 1 45 ? 25.420 28.316 13.115 1.00 21.79 32 ASN B N 1
ATOM 1225 C CA . ASN B 1 45 ? 24.386 28.670 12.151 1.00 20.64 32 ASN B CA 1
ATOM 1226 C C . ASN B 1 45 ? 24.436 27.759 10.920 1.00 25.03 32 ASN B C 1
ATOM 1227 O O . ASN B 1 45 ? 25.296 26.879 10.785 1.00 24.15 32 ASN B O 1
ATOM 1232 N N . LEU B 1 46 ? 23.443 27.930 10.047 1.00 25.36 33 LEU B N 1
ATOM 1233 C CA . LEU B 1 46 ? 23.305 26.997 8.928 1.00 23.70 33 LEU B CA 1
ATOM 1234 C C . LEU B 1 46 ? 24.356 27.236 7.860 1.00 26.18 33 LEU B C 1
ATOM 1235 O O . LEU B 1 46 ? 24.656 26.323 7.086 1.00 25.98 33 LEU B O 1
ATOM 1240 N N . GLU B 1 47 ? 24.904 28.452 7.786 1.00 26.11 34 GLU B N 1
ATOM 1241 C CA . GLU B 1 47 ? 26.010 28.705 6.872 1.00 26.96 34 GLU B CA 1
ATOM 1242 C C . GLU B 1 47 ? 27.209 27.840 7.228 1.00 25.98 34 GLU B C 1
ATOM 1243 O O . GLU B 1 47 ? 27.825 27.211 6.358 1.00 26.71 34 GLU B O 1
ATOM 1249 N N . HIS B 1 48 ? 27.561 27.804 8.514 1.00 24.91 35 HIS B N 1
ATOM 1250 C CA . HIS B 1 48 ? 28.666 26.964 8.954 1.00 21.70 35 HIS B CA 1
ATOM 1251 C C . HIS B 1 48 ? 28.367 25.494 8.706 1.00 24.32 35 HIS B C 1
ATOM 1252 O O . HIS B 1 48 ? 29.237 24.743 8.248 1.00 23.66 35 HIS B O 1
ATOM 1259 N N . ALA B 1 49 ? 27.142 25.065 9.000 1.00 23.27 36 ALA B N 1
ATOM 1260 C CA . ALA B 1 49 ? 26.800 23.661 8.784 1.00 21.09 36 ALA B CA 1
ATOM 1261 C C . ALA B 1 49 ? 26.909 23.282 7.310 1.00 21.62 36 ALA B C 1
ATOM 1262 O O . ALA B 1 49 ? 27.363 22.178 6.984 1.00 23.74 36 ALA B O 1
ATOM 1264 N N . LEU B 1 50 ? 26.500 24.178 6.405 1.00 22.20 37 LEU B N 1
ATOM 1265 C CA . LEU B 1 50 ? 26.628 23.899 4.973 1.00 22.09 37 LEU B CA 1
ATOM 1266 C C . LEU B 1 50 ? 28.089 23.760 4.566 1.00 23.08 37 LEU B C 1
ATOM 1267 O O . LEU B 1 50 ? 28.434 22.913 3.733 1.00 26.14 37 LEU B O 1
ATOM 1272 N N . LEU B 1 51 ? 28.960 24.605 5.128 1.00 23.39 38 LEU B N 1
ATOM 1273 C CA . LEU B 1 51 ? 30.390 24.504 4.851 1.00 24.54 38 LEU B CA 1
ATOM 1274 C C . LEU B 1 51 ? 30.941 23.157 5.310 1.00 25.11 38 LEU B C 1
ATOM 1275 O O . LEU B 1 51 ? 31.639 22.467 4.554 1.00 27.24 38 LEU B O 1
ATOM 1280 N N . VAL B 1 52 ? 30.616 22.756 6.544 1.00 22.68 39 VAL B N 1
ATOM 1281 C CA . VAL B 1 52 ? 31.105 21.481 7.071 1.00 22.02 39 VAL B CA 1
ATOM 1282 C C . VAL B 1 52 ? 30.579 20.322 6.228 1.00 26.62 39 VAL B C 1
ATOM 1283 O O . VAL B 1 52 ? 31.337 19.430 5.829 1.00 27.80 39 VAL B O 1
ATOM 1287 N N . LEU B 1 53 ? 29.275 20.332 5.932 1.00 24.65 40 LEU B N 1
ATOM 1288 C CA . LEU B 1 53 ? 28.682 19.249 5.144 1.00 23.42 40 LEU B CA 1
ATOM 1289 C C . LEU B 1 53 ? 29.356 19.132 3.788 1.00 27.81 40 LEU B C 1
ATOM 1290 O O . LEU B 1 53 ? 29.681 18.025 3.334 1.00 27.45 40 LEU B O 1
ATOM 1295 N N . THR B 1 54 ? 29.580 20.270 3.126 1.00 24.33 41 THR B N 1
ATOM 1296 C CA . THR B 1 54 ? 30.131 20.250 1.776 1.00 26.55 41 THR B CA 1
ATOM 1297 C C . THR B 1 54 ? 31.532 19.647 1.749 1.00 31.45 41 THR B C 1
ATOM 1298 O O . THR B 1 54 ? 31.869 18.879 0.839 1.00 30.55 41 THR B O 1
ATOM 1302 N N . LYS B 1 55 ? 32.355 19.955 2.752 1.00 29.83 42 LYS B N 1
ATOM 1303 C CA . LYS B 1 55 ? 33.731 19.472 2.765 1.00 32.67 42 LYS B CA 1
ATOM 1304 C C . LYS B 1 55 ? 33.895 18.061 3.321 1.00 34.73 42 LYS B C 1
ATOM 1305 O O . LYS B 1 55 ? 34.906 17.414 3.027 1.00 39.10 42 LYS B O 1
ATOM 1311 N N . CYS B 1 56 ? 32.948 17.552 4.109 1.00 28.59 43 CYS B N 1
ATOM 1312 C CA . CYS B 1 56 ? 33.259 16.393 4.942 1.00 30.59 43 CYS B CA 1
ATOM 1313 C C . CYS B 1 56 ? 33.046 15.046 4.269 1.00 38.74 43 CYS B C 1
ATOM 1314 O O . CYS B 1 56 ? 33.599 14.051 4.746 1.00 44.88 43 CYS B O 1
ATOM 1317 N N . GLY B 1 57 ? 32.256 14.977 3.209 1.00 35.88 44 GLY B N 1
ATOM 1318 C CA . GLY B 1 57 ? 32.039 13.698 2.566 1.00 42.36 44 GLY B CA 1
ATOM 1319 C C . GLY B 1 57 ? 30.947 12.829 3.155 1.00 41.30 44 GLY B C 1
ATOM 1320 O O . GLY B 1 57 ? 30.838 11.652 2.779 1.00 46.49 44 GLY B O 1
ATOM 1321 N N . TYR B 1 58 ? 30.157 13.350 4.088 1.00 40.10 45 TYR B N 1
ATOM 1322 C CA . TYR B 1 58 ? 28.945 12.701 4.572 1.00 34.06 45 TYR B CA 1
ATOM 1323 C C . TYR B 1 58 ? 27.764 13.600 4.238 1.00 36.03 45 TYR B C 1
ATOM 1324 O O . TYR B 1 58 ? 27.851 14.820 4.401 1.00 35.68 45 TYR B O 1
ATOM 1333 N N . SER B 1 59 ? 26.653 13.008 3.799 1.00 31.33 46 SER B N 1
ATOM 1334 C CA . SER B 1 59 ? 25.488 13.833 3.485 1.00 30.30 46 SER B CA 1
ATOM 1335 C C . SER B 1 59 ? 24.664 14.184 4.725 1.00 26.64 46 SER B C 1
ATOM 1336 O O . SER B 1 59 ? 23.871 15.131 4.681 1.00 26.14 46 SER B O 1
ATOM 1339 N N . VAL B 1 60 ? 24.826 13.441 5.818 1.00 26.63 47 VAL B N 1
ATOM 1340 C CA . VAL B 1 60 ? 24.167 13.724 7.088 1.00 25.63 47 VAL B CA 1
ATOM 1341 C C . VAL B 1 60 ? 25.245 13.726 8.160 1.00 27.28 47 VAL B C 1
ATOM 1342 O O . VAL B 1 60 ? 26.070 12.806 8.210 1.00 28.91 47 VAL B O 1
ATOM 1346 N N . ILE B 1 61 ? 25.247 14.747 9.016 1.00 25.00 48 ILE B N 1
ATOM 1347 C CA . ILE B 1 61 ? 26.236 14.771 10.094 1.00 25.63 48 ILE B CA 1
ATOM 1348 C C . ILE B 1 61 ? 25.546 15.006 11.429 1.00 22.69 48 ILE B C 1
ATOM 1349 O O . ILE B 1 61 ? 24.436 15.560 11.480 1.00 23.96 48 ILE B O 1
ATOM 1354 N N . PRO B 1 62 ? 26.156 14.571 12.524 1.00 22.97 49 PRO B N 1
ATOM 1355 C CA . PRO B 1 62 ? 25.555 14.781 13.843 1.00 21.95 49 PRO B CA 1
ATOM 1356 C C . PRO B 1 62 ? 25.709 16.211 14.340 1.00 23.51 49 PRO B C 1
ATOM 1357 O O . PRO B 1 62 ? 26.629 16.940 13.958 1.00 23.77 49 PRO B O 1
ATOM 1361 N N . VAL B 1 63 ? 24.775 16.595 15.209 1.00 22.40 50 VAL B N 1
ATOM 1362 C CA . VAL B 1 63 ? 24.833 17.840 15.973 1.00 22.63 50 VAL B CA 1
ATOM 1363 C C . VAL B 1 63 ? 25.130 17.463 17.422 1.00 23.91 50 VAL B C 1
ATOM 1364 O O . VAL B 1 63 ? 24.336 16.757 18.058 1.00 24.27 50 VAL B O 1
ATOM 1368 N N . LEU B 1 64 ? 26.259 17.937 17.942 1.00 23.65 51 LEU B N 1
ATOM 1369 C CA . LEU B 1 64 ? 26.710 17.603 19.288 1.00 23.61 51 LEU B CA 1
ATOM 1370 C C . LEU B 1 64 ? 26.705 18.835 20.181 1.00 25.44 51 LEU B C 1
ATOM 1371 O O . LEU B 1 64 ? 26.578 19.965 19.711 1.00 24.87 51 LEU B O 1
ATOM 1376 N N . ASP B 1 65 ? 26.856 18.600 21.493 1.00 25.60 52 ASP B N 1
ATOM 1377 C CA . ASP B 1 65 ? 27.102 19.676 22.449 1.00 24.59 52 ASP B CA 1
ATOM 1378 C C . ASP B 1 65 ? 28.546 19.617 22.953 1.00 25.63 52 ASP B C 1
ATOM 1379 O O . ASP B 1 65 ? 29.359 18.830 22.459 1.00 25.44 52 ASP B O 1
ATOM 1384 N N . PHE B 1 66 ? 28.866 20.471 23.945 1.00 26.36 53 PHE B N 1
ATOM 1385 C CA . PHE B 1 66 ? 30.221 20.544 24.491 1.00 27.52 53 PHE B CA 1
ATOM 1386 C C . PHE B 1 66 ? 30.678 19.232 25.117 1.00 25.78 53 PHE B C 1
ATOM 1387 O O . PHE B 1 66 ? 31.883 19.026 25.285 1.00 26.22 53 PHE B O 1
ATOM 1395 N N . GLU B 1 67 ? 29.750 18.360 25.506 1.00 22.24 54 GLU B N 1
ATOM 1396 C CA . GLU B 1 67 ? 30.095 17.059 26.052 1.00 24.54 54 GLU B CA 1
ATOM 1397 C C . GLU B 1 67 ? 30.072 15.979 24.983 1.00 25.41 54 GLU B C 1
ATOM 1398 O O . GLU B 1 67 ? 30.163 14.787 25.310 1.00 24.96 54 GLU B O 1
ATOM 1404 N N . PHE B 1 68 ? 29.974 16.376 23.712 1.00 22.02 55 PHE B N 1
ATOM 1405 C CA . PHE B 1 68 ? 29.950 15.443 22.578 1.00 22.39 55 PHE B CA 1
ATOM 1406 C C . PHE B 1 68 ? 28.769 14.481 22.664 1.00 24.83 55 PHE B C 1
ATOM 1407 O O . PHE B 1 68 ? 28.828 13.349 22.166 1.00 25.39 55 PHE B O 1
ATOM 1415 N N . LYS B 1 69 ? 27.674 14.943 23.259 1.00 24.82 56 LYS B N 1
ATOM 1416 C CA . LYS B 1 69 ? 26.432 14.185 23.288 1.00 26.47 56 LYS B CA 1
ATOM 1417 C C . LYS B 1 69 ? 25.605 14.491 22.045 1.00 27.09 56 LYS B C 1
ATOM 1418 O O . LYS B 1 69 ? 25.601 15.622 21.543 1.00 25.19 56 LYS B O 1
ATOM 1424 N N . LEU B 1 70 ? 24.910 13.466 21.547 1.00 25.72 57 LEU B N 1
ATOM 1425 C CA . LEU B 1 70 ? 24.207 13.547 20.270 1.00 23.83 57 LEU B CA 1
ATOM 1426 C C . LEU B 1 70 ? 22.829 14.176 20.451 1.00 28.85 57 LEU B C 1
ATOM 1427 O O . LEU B 1 70 ? 21.982 13.636 21.169 1.00 33.30 57 LEU B O 1
ATOM 1432 N N . HIS B 1 71 ? 22.594 15.314 19.790 1.00 26.24 58 HIS B N 1
ATOM 1433 C CA . HIS B 1 71 ? 21.313 15.996 19.889 1.00 24.57 58 HIS B CA 1
ATOM 1434 C C . HIS B 1 71 ? 20.470 15.885 18.624 1.00 26.50 58 HIS B C 1
ATOM 1435 O O . HIS B 1 71 ? 19.246 16.031 18.697 1.00 28.48 58 HIS B O 1
ATOM 1442 N N . GLY B 1 72 ? 21.082 15.646 17.477 1.00 24.95 59 GLY B N 1
ATOM 1443 C CA . GLY B 1 72 ? 20.307 15.589 16.254 1.00 23.37 59 GLY B CA 1
ATOM 1444 C C . GLY B 1 72 ? 21.194 15.272 15.079 1.00 23.08 59 GLY B C 1
ATOM 1445 O O . GLY B 1 72 ? 22.403 15.068 15.217 1.00 25.14 59 GLY B O 1
ATOM 1446 N N . LEU B 1 73 ? 20.552 15.206 13.910 1.00 22.16 60 LEU B N 1
ATOM 1447 C CA . LEU B 1 73 ? 21.207 14.967 12.632 1.00 21.20 60 LEU B CA 1
ATOM 1448 C C . LEU B 1 73 ? 20.802 16.062 11.659 1.00 23.97 60 LEU B C 1
ATOM 1449 O O . LEU B 1 73 ? 19.640 16.479 11.643 1.00 24.92 60 LEU B O 1
ATOM 1454 N N . ILE B 1 74 ? 21.752 16.545 10.862 1.00 22.39 61 ILE B N 1
ATOM 1455 C CA . ILE B 1 74 ? 21.463 17.633 9.930 1.00 22.16 61 ILE B CA 1
ATOM 1456 C C . ILE B 1 74 ? 22.023 17.322 8.544 1.00 23.06 61 ILE B C 1
ATOM 1457 O O . ILE B 1 74 ? 23.095 16.718 8.407 1.00 24.13 61 ILE B O 1
ATOM 1462 N N . SER B 1 75 ? 21.290 17.730 7.508 1.00 21.82 62 SER B N 1
ATOM 1463 C CA . SER B 1 75 ? 21.684 17.515 6.122 1.00 20.64 62 SER B CA 1
ATOM 1464 C C . SER B 1 75 ? 21.470 18.803 5.338 1.00 20.85 62 SER B C 1
ATOM 1465 O O . SER B 1 75 ? 20.781 19.718 5.795 1.00 23.42 62 SER B O 1
ATOM 1468 N N . ALA B 1 76 ? 22.064 18.868 4.146 1.00 23.31 63 ALA B N 1
ATOM 1469 C CA . ALA B 1 76 ? 21.843 20.037 3.293 1.00 22.70 63 ALA B CA 1
ATOM 1470 C C . ALA B 1 76 ? 20.372 20.189 2.918 1.00 25.26 63 ALA B C 1
ATOM 1471 O O . ALA B 1 76 ? 19.885 21.317 2.773 1.00 24.72 63 ALA B O 1
ATOM 1473 N N . ALA B 1 77 ? 19.643 19.075 2.764 1.00 23.48 64 ALA B N 1
ATOM 1474 C CA . ALA B 1 77 ? 18.234 19.183 2.394 1.00 26.12 64 ALA B CA 1
ATOM 1475 C C . ALA B 1 77 ? 17.409 19.797 3.520 1.00 24.87 64 ALA B C 1
ATOM 1476 O O . ALA B 1 77 ? 16.513 20.610 3.261 1.00 27.24 64 ALA B O 1
ATOM 1478 N N . MET B 1 78 ? 17.698 19.425 4.773 1.00 22.23 65 MET B N 1
ATOM 1479 C CA . MET B 1 78 ? 17.031 20.065 5.905 1.00 23.35 65 MET B CA 1
ATOM 1480 C C . MET B 1 78 ? 17.323 21.558 5.934 1.00 26.33 65 MET B C 1
ATOM 1481 O O . MET B 1 78 ? 16.435 22.381 6.212 1.00 26.99 65 MET B O 1
ATOM 1486 N N . ILE B 1 79 ? 18.573 21.923 5.665 1.00 24.16 66 ILE B N 1
ATOM 1487 C CA . ILE B 1 79 ? 18.969 23.328 5.711 1.00 22.15 66 ILE B CA 1
ATOM 1488 C C . ILE B 1 79 ? 18.279 24.112 4.604 1.00 26.70 66 ILE B C 1
ATOM 1489 O O . ILE B 1 79 ? 17.757 25.215 4.832 1.00 28.31 66 ILE B O 1
ATOM 1494 N N . THR B 1 80 ? 18.267 23.562 3.388 1.00 25.53 67 THR B N 1
ATOM 1495 C CA . THR B 1 80 ? 17.712 24.302 2.266 1.00 26.09 67 THR B CA 1
ATOM 1496 C C . THR B 1 80 ? 16.193 24.357 2.326 1.00 27.90 67 THR B C 1
ATOM 1497 O O . THR B 1 80 ? 15.598 25.374 1.955 1.00 29.59 67 THR B O 1
ATOM 1501 N N . ASP B 1 81 ? 15.549 23.286 2.800 1.00 29.72 68 ASP B N 1
ATOM 1502 C CA . ASP B 1 81 ? 14.106 23.335 2.996 1.00 32.98 68 ASP B CA 1
ATOM 1503 C C . ASP B 1 81 ? 13.720 24.466 3.939 1.00 33.94 68 ASP B C 1
ATOM 1504 O O . ASP B 1 81 ? 12.690 25.119 3.746 1.00 35.31 68 ASP B O 1
ATOM 1509 N N . ALA B 1 82 ? 14.541 24.717 4.959 1.00 29.36 69 ALA B N 1
ATOM 1510 C CA . ALA B 1 82 ? 14.199 25.733 5.944 1.00 32.04 69 ALA B CA 1
ATOM 1511 C C . ALA B 1 82 ? 14.217 27.140 5.362 1.00 35.20 69 ALA B C 1
ATOM 1512 O O . ALA B 1 82 ? 13.578 28.036 5.927 1.00 39.94 69 ALA B O 1
ATOM 1514 N N . ILE B 1 83 ? 14.929 27.363 4.260 1.00 33.42 70 ILE B N 1
ATOM 1515 C CA . ILE B 1 83 ? 15.046 28.692 3.668 1.00 35.80 70 ILE B CA 1
ATOM 1516 C C . ILE B 1 83 ? 14.339 28.780 2.322 1.00 36.52 70 ILE B C 1
ATOM 1517 O O . ILE B 1 83 ? 14.543 29.747 1.582 1.00 42.10 70 ILE B O 1
ATOM 1522 N N . LEU B 1 84 ? 13.518 27.789 1.979 1.00 36.03 71 LEU B N 1
ATOM 1523 C CA . LEU B 1 84 ? 12.712 27.857 0.762 1.00 38.87 71 LEU B CA 1
ATOM 1524 C C . LEU B 1 84 ? 11.578 28.856 0.961 1.00 44.18 71 LEU B C 1
ATOM 1525 O O . LEU B 1 84 ? 10.664 28.614 1.757 1.00 46.59 71 LEU B O 1
ATOM 1530 N N . GLY B 1 85 ? 11.628 29.982 0.245 1.00 45.77 72 GLY B N 1
ATOM 1531 C CA . GLY B 1 85 ? 10.523 30.916 0.228 1.00 43.19 72 GLY B CA 1
ATOM 1532 C C . GLY B 1 85 ? 9.473 30.539 -0.805 1.00 46.19 72 GLY B C 1
ATOM 1533 O O . GLY B 1 85 ? 9.600 29.569 -1.550 1.00 44.80 72 GLY B O 1
ATOM 1534 N N . LEU B 1 86 ? 8.398 31.325 -0.830 1.00 47.04 73 LEU B N 1
ATOM 1535 C CA . LEU B 1 86 ? 7.368 31.142 -1.844 1.00 48.43 73 LEU B CA 1
ATOM 1536 C C . LEU B 1 86 ? 7.803 31.660 -3.209 1.00 46.76 73 LEU B C 1
ATOM 1537 O O . LEU B 1 86 ? 7.172 31.322 -4.215 1.00 50.21 73 LEU B O 1
ATOM 1542 N N . GLU B 1 87 ? 8.868 32.466 -3.264 1.00 47.23 74 GLU B N 1
ATOM 1543 C CA . GLU B 1 87 ? 9.388 33.005 -4.513 1.00 50.65 74 GLU B CA 1
ATOM 1544 C C . GLU B 1 87 ? 10.858 32.697 -4.757 1.00 54.97 74 GLU B C 1
ATOM 1545 O O . GLU B 1 87 ? 11.286 32.711 -5.917 1.00 56.76 74 GLU B O 1
ATOM 1551 N N . ARG B 1 88 ? 11.635 32.405 -3.716 1.00 50.85 75 ARG B N 1
ATOM 1552 C CA . ARG B 1 88 ? 13.084 32.328 -3.838 1.00 50.51 75 ARG B CA 1
ATOM 1553 C C . ARG B 1 88 ? 13.641 31.417 -2.753 1.00 48.56 75 ARG B C 1
ATOM 1554 O O . ARG B 1 88 ? 12.995 31.178 -1.729 1.00 45.07 75 ARG B O 1
ATOM 1562 N N . ILE B 1 89 ? 14.847 30.904 -2.993 1.00 49.00 76 ILE B N 1
ATOM 1563 C CA . ILE B 1 89 ? 15.640 30.276 -1.937 1.00 44.40 76 ILE B CA 1
ATOM 1564 C C . ILE B 1 89 ? 16.354 31.399 -1.195 1.00 44.22 76 ILE B C 1
ATOM 1565 O O . ILE B 1 89 ? 17.231 32.060 -1.754 1.00 43.18 76 ILE B O 1
ATOM 1570 N N . GLU B 1 90 ? 15.986 31.613 0.067 1.00 39.10 77 GLU B N 1
ATOM 1571 C CA . GLU B 1 90 ? 16.387 32.822 0.788 1.00 39.94 77 GLU B CA 1
ATOM 1572 C C . GLU B 1 90 ? 17.690 32.564 1.542 1.00 36.88 77 GLU B C 1
ATOM 1573 O O . GLU B 1 90 ? 17.724 32.383 2.761 1.00 34.45 77 GLU B O 1
ATOM 1579 N N . PHE B 1 91 ? 18.791 32.580 0.782 1.00 38.18 78 PHE B N 1
ATOM 1580 C CA . PHE B 1 91 ? 20.100 32.223 1.329 1.00 37.94 78 PHE B CA 1
ATOM 1581 C C . PHE B 1 91 ? 20.533 33.165 2.444 1.00 38.08 78 PHE B C 1
ATOM 1582 O O . PHE B 1 91 ? 21.292 32.764 3.332 1.00 32.72 78 PHE B O 1
ATOM 1590 N N . GLU B 1 92 ? 20.068 34.416 2.424 1.00 39.80 79 GLU B N 1
ATOM 1591 C CA . GLU B 1 92 ? 20.447 35.343 3.483 1.00 37.25 79 GLU B CA 1
ATOM 1592 C C . GLU B 1 92 ? 20.011 34.859 4.865 1.00 41.76 79 GLU B C 1
ATOM 1593 O O . GLU B 1 92 ? 20.585 35.288 5.873 1.00 42.90 79 GLU B O 1
ATOM 1599 N N . ARG B 1 93 ? 19.032 33.954 4.940 1.00 35.70 80 ARG B N 1
ATOM 1600 C CA . ARG B 1 93 ? 18.551 33.472 6.224 1.00 36.68 80 ARG B CA 1
ATOM 1601 C C . ARG B 1 93 ? 19.430 32.381 6.822 1.00 32.59 80 ARG B C 1
ATOM 1602 O O . ARG B 1 93 ? 19.182 31.971 7.962 1.00 35.06 80 ARG B O 1
ATOM 1610 N N . LEU B 1 94 ? 20.455 31.917 6.103 1.00 31.84 81 LEU B N 1
ATOM 1611 C CA . LEU B 1 94 ? 21.319 30.875 6.656 1.00 30.43 81 LEU B CA 1
ATOM 1612 C C . LEU B 1 94 ? 22.047 31.362 7.898 1.00 31.02 81 LEU B C 1
ATOM 1613 O O . LEU B 1 94 ? 22.286 30.587 8.829 1.00 30.73 81 LEU B O 1
ATOM 1618 N N . GLU B 1 95 ? 22.432 32.638 7.924 1.00 33.08 82 GLU B N 1
ATOM 1619 C CA . GLU B 1 95 ? 23.120 33.151 9.103 1.00 34.06 82 GLU B CA 1
ATOM 1620 C C . GLU B 1 95 ? 22.172 33.426 10.264 1.00 31.85 82 GLU B C 1
ATOM 1621 O O . GLU B 1 95 ? 22.642 33.580 11.398 1.00 37.96 82 GLU B O 1
ATOM 1627 N N . ASP B 1 96 ? 20.857 33.453 10.021 1.00 31.27 83 ASP B N 1
ATOM 1628 C CA . ASP B 1 96 ? 19.866 33.720 11.061 1.00 35.91 83 ASP B CA 1
ATOM 1629 C C . ASP B 1 96 ? 19.346 32.470 11.759 1.00 38.50 83 ASP B C 1
ATOM 1630 O O . ASP B 1 96 ? 18.785 32.578 12.856 1.00 40.39 83 ASP B O 1
ATOM 1635 N N . LEU B 1 97 ? 19.492 31.298 11.156 1.00 31.34 84 LEU B N 1
ATOM 1636 C CA . LEU B 1 97 ? 18.980 30.063 11.730 1.00 30.21 84 LEU B CA 1
ATOM 1637 C C . LEU B 1 97 ? 20.129 29.256 12.316 1.00 28.53 84 LEU B C 1
ATOM 1638 O O . LEU B 1 97 ? 21.250 29.301 11.806 1.00 29.01 84 LEU B O 1
ATOM 1643 N N . LYS B 1 98 ? 19.841 28.531 13.398 1.00 28.24 85 LYS B N 1
ATOM 1644 C CA . LYS B 1 98 ? 20.810 27.684 14.081 1.00 25.94 85 LYS B CA 1
ATOM 1645 C C . LYS B 1 98 ? 20.538 26.225 13.727 1.00 27.04 85 LYS B C 1
ATOM 1646 O O . LYS B 1 98 ? 19.427 25.859 13.341 1.00 27.74 85 LYS B O 1
ATOM 1652 N N . VAL B 1 99 ? 21.566 25.387 13.877 1.00 24.24 86 VAL B N 1
ATOM 1653 C CA . VAL B 1 99 ? 21.411 23.985 13.488 1.00 25.36 86 VAL B CA 1
ATOM 1654 C C . VAL B 1 99 ? 20.278 23.327 14.268 1.00 25.38 86 VAL B C 1
ATOM 1655 O O . VAL B 1 99 ? 19.564 22.464 13.734 1.00 27.84 86 VAL B O 1
ATOM 1659 N N . GLU B 1 100 ? 20.099 23.698 15.545 1.00 25.30 87 GLU B N 1
ATOM 1660 C CA . GLU B 1 100 ? 19.035 23.073 16.326 1.00 30.98 87 GLU B CA 1
ATOM 1661 C C . GLU B 1 100 ? 17.646 23.475 15.831 1.00 29.47 87 GLU B C 1
ATOM 1662 O O . GLU B 1 100 ? 16.662 22.795 16.154 1.00 34.66 87 GLU B O 1
ATOM 1668 N N . ASP B 1 101 ? 17.546 24.544 15.041 1.00 31.73 88 ASP B N 1
ATOM 1669 C CA . ASP B 1 101 ? 16.261 24.940 14.479 1.00 30.60 88 ASP B CA 1
ATOM 1670 C C . ASP B 1 101 ? 15.783 23.989 13.388 1.00 33.78 88 ASP B C 1
ATOM 1671 O O . ASP B 1 101 ? 14.576 23.908 13.141 1.00 32.86 88 ASP B O 1
ATOM 1676 N N . VAL B 1 102 ? 16.689 23.275 12.722 1.00 29.45 89 VAL B N 1
ATOM 1677 C CA . VAL B 1 102 ? 16.324 22.488 11.545 1.00 29.21 89 VAL B CA 1
ATOM 1678 C C . VAL B 1 102 ? 16.710 21.021 11.664 1.00 26.69 89 VAL B C 1
ATOM 1679 O O . VAL B 1 102 ? 16.240 20.209 10.851 1.00 28.01 89 VAL B O 1
ATOM 1683 N N . MET B 1 103 ? 17.524 20.648 12.644 1.00 25.23 90 MET B N 1
ATOM 1684 C CA . MET B 1 103 ? 18.014 19.281 12.739 1.00 28.57 90 MET B CA 1
ATOM 1685 C C . MET B 1 103 ? 16.886 18.308 13.039 1.00 31.19 90 MET B C 1
ATOM 1686 O O . MET B 1 103 ? 15.870 18.666 13.642 1.00 29.86 90 MET B O 1
ATOM 1691 N N . GLN B 1 104 ? 17.090 17.058 12.619 1.00 26.78 91 GLN B N 1
ATOM 1692 C CA . GLN B 1 104 ? 16.168 15.981 12.939 1.00 27.38 91 GLN B CA 1
ATOM 1693 C C . GLN B 1 104 ? 16.504 15.437 14.319 1.00 30.54 91 GLN B C 1
ATOM 1694 O O . GLN B 1 104 ? 17.668 15.165 14.623 1.00 29.64 91 GLN B O 1
ATOM 1700 N N . THR B 1 105 ? 15.490 15.310 15.165 1.00 32.56 92 THR B N 1
ATOM 1701 C CA . THR B 1 105 ? 15.686 14.847 16.527 1.00 32.74 92 THR B CA 1
ATOM 1702 C C . THR B 1 105 ? 15.123 13.458 16.770 1.00 39.20 92 THR B C 1
ATOM 1703 O O . THR B 1 105 ? 15.440 12.853 17.802 1.00 40.71 92 THR B O 1
ATOM 1707 N N . ASP B 1 106 ? 14.316 12.940 15.846 1.00 36.34 93 ASP B N 1
ATOM 1708 C CA . ASP B 1 106 ? 13.712 11.614 15.949 1.00 41.06 93 ASP B CA 1
ATOM 1709 C C . ASP B 1 106 ? 14.495 10.685 15.030 1.00 37.30 93 ASP B C 1
ATOM 1710 O O . ASP B 1 106 ? 14.303 10.694 13.812 1.00 41.13 93 ASP B O 1
ATOM 1715 N N . PHE B 1 107 ? 15.394 9.899 15.615 1.00 33.68 94 PHE B N 1
ATOM 1716 C CA . PHE B 1 107 ? 16.211 8.958 14.864 1.00 32.97 94 PHE B CA 1
ATOM 1717 C C . PHE B 1 107 ? 16.504 7.775 15.780 1.00 29.30 94 PHE B C 1
ATOM 1718 O O . PHE B 1 107 ? 16.501 7.930 17.000 1.00 32.52 94 PHE B O 1
ATOM 1726 N N . PRO B 1 108 ? 16.736 6.593 15.219 1.00 32.75 95 PRO B N 1
ATOM 1727 C CA . PRO B 1 108 ? 17.112 5.456 16.064 1.00 31.78 95 PRO B CA 1
ATOM 1728 C C . PRO B 1 108 ? 18.579 5.525 16.452 1.00 31.45 95 PRO B C 1
ATOM 1729 O O . PRO B 1 108 ? 19.408 6.139 15.781 1.00 33.14 95 PRO B O 1
ATOM 1733 N N . VAL B 1 109 ? 18.902 4.862 17.562 1.00 27.07 96 VAL B N 1
ATOM 1734 C CA . VAL B 1 109 ? 20.286 4.727 17.985 1.00 24.72 96 VAL B CA 1
ATOM 1735 C C . VAL B 1 109 ? 20.486 3.298 18.453 1.00 25.16 96 VAL B C 1
ATOM 1736 O O . VAL B 1 109 ? 19.533 2.589 18.774 1.00 28.99 96 VAL B O 1
ATOM 1740 N N . ILE B 1 110 ? 21.744 2.893 18.503 1.00 25.31 97 ILE B N 1
ATOM 1741 C CA . ILE B 1 110 ? 22.120 1.679 19.215 1.00 27.30 97 ILE B CA 1
ATOM 1742 C C . ILE B 1 110 ? 23.136 2.060 20.280 1.00 26.39 97 ILE B C 1
ATOM 1743 O O . ILE B 1 110 ? 23.918 3.005 20.115 1.00 25.77 97 ILE B O 1
ATOM 1748 N N . LYS B 1 111 ? 23.095 1.336 21.401 1.00 27.05 98 LYS B N 1
ATOM 1749 C CA . LYS B 1 111 ? 23.980 1.592 22.525 1.00 29.50 98 LYS B CA 1
ATOM 1750 C C . LYS B 1 111 ? 25.150 0.615 22.591 1.00 31.39 98 LYS B C 1
ATOM 1751 O O . LYS B 1 111 ? 26.117 0.864 23.322 1.00 35.18 98 LYS B O 1
ATOM 1757 N N . ASP B 1 112 ? 25.098 -0.466 21.833 1.00 26.76 99 ASP B N 1
ATOM 1758 C CA . ASP B 1 112 ? 26.070 -1.553 21.924 1.00 26.03 99 ASP B CA 1
ATOM 1759 C C . ASP B 1 112 ? 25.733 -2.531 20.802 1.00 26.79 99 ASP B C 1
ATOM 1760 O O . ASP B 1 112 ? 24.842 -2.277 19.988 1.00 27.45 99 ASP B O 1
ATOM 1765 N N . PHE B 1 113 ? 26.438 -3.665 20.770 1.00 25.30 100 PHE B N 1
ATOM 1766 C CA . PHE B 1 113 ? 26.167 -4.710 19.790 1.00 25.69 100 PHE B CA 1
ATOM 1767 C C . PHE B 1 113 ? 25.613 -5.963 20.463 1.00 25.26 100 PHE B C 1
ATOM 1768 O O . PHE B 1 113 ? 25.922 -7.091 20.067 1.00 26.65 100 PHE B O 1
ATOM 1776 N N . ASN B 1 114 ? 24.747 -5.766 21.455 1.00 23.91 101 ASN B N 1
ATOM 1777 C CA . ASN B 1 114 ? 24.108 -6.871 22.163 1.00 22.78 101 ASN B CA 1
ATOM 1778 C C . ASN B 1 114 ? 22.800 -7.311 21.522 1.00 24.55 101 ASN B C 1
ATOM 1779 O O . ASN B 1 114 ? 22.212 -8.311 21.960 1.00 24.08 101 ASN B O 1
ATOM 1784 N N . ASN B 1 115 ? 22.353 -6.625 20.457 1.00 29.02 102 ASN B N 1
ATOM 1785 C CA . ASN B 1 115 ? 21.129 -6.962 19.759 1.00 24.02 102 ASN B CA 1
ATOM 1786 C C . ASN B 1 115 ? 21.413 -6.863 18.259 1.00 27.84 102 ASN B C 1
ATOM 1787 O O . ASN B 1 115 ? 20.966 -5.954 17.554 1.00 26.07 102 ASN B O 1
ATOM 1792 N N . ASN B 1 116 ? 22.182 -7.831 17.757 1.00 26.76 103 ASN B N 1
ATOM 1793 C CA . ASN B 1 116 ? 22.614 -7.785 16.369 1.00 27.32 103 ASN B CA 1
ATOM 1794 C C . ASN B 1 116 ? 21.440 -7.870 15.401 1.00 25.96 103 ASN B C 1
ATOM 1795 O O . ASN B 1 116 ? 21.480 -7.249 14.337 1.00 26.78 103 ASN B O 1
ATOM 1800 N N . GLU B 1 117 ? 20.384 -8.617 15.750 1.00 25.30 104 GLU B N 1
ATOM 1801 C CA . GLU B 1 117 ? 19.229 -8.699 14.857 1.00 25.31 104 GLU B CA 1
ATOM 1802 C C . GLU B 1 117 ? 18.564 -7.339 14.694 1.00 25.66 104 GLU B C 1
ATOM 1803 O O . GLU B 1 117 ? 18.103 -6.995 13.600 1.00 23.42 104 GLU B O 1
ATOM 1809 N N . ARG B 1 118 ? 18.481 -6.561 15.781 1.00 22.09 105 ARG B N 1
ATOM 1810 C CA . ARG B 1 118 ? 17.873 -5.234 15.666 1.00 23.01 105 ARG B CA 1
ATOM 1811 C C . ARG B 1 118 ? 18.699 -4.319 14.771 1.00 23.04 105 ARG B C 1
ATOM 1812 O O . ARG B 1 118 ? 18.136 -3.503 14.034 1.00 23.41 105 ARG B O 1
ATOM 1820 N N . ILE B 1 119 ? 20.031 -4.428 14.828 1.00 22.23 106 ILE B N 1
ATOM 1821 C CA . ILE B 1 119 ? 20.882 -3.562 14.007 1.00 22.24 106 ILE B CA 1
ATOM 1822 C C . ILE B 1 119 ? 20.635 -3.817 12.521 1.00 20.62 106 ILE B C 1
ATOM 1823 O O . ILE B 1 119 ? 20.458 -2.880 11.739 1.00 23.43 106 ILE B O 1
ATOM 1828 N N . VAL B 1 120 ? 20.610 -5.093 12.109 1.00 20.62 107 VAL B N 1
ATOM 1829 C CA . VAL B 1 120 ? 20.323 -5.380 10.702 1.00 21.94 107 VAL B CA 1
ATOM 1830 C C . VAL B 1 120 ? 18.902 -4.964 10.356 1.00 23.55 107 VAL B C 1
ATOM 1831 O O . VAL B 1 120 ? 18.645 -4.429 9.269 1.00 25.33 107 VAL B O 1
ATOM 1835 N N . HIS B 1 121 ? 17.957 -5.165 11.284 1.00 21.80 108 HIS B N 1
ATOM 1836 C CA . HIS B 1 121 ? 16.582 -4.728 11.043 1.00 23.76 108 HIS B CA 1
ATOM 1837 C C . HIS B 1 121 ? 16.513 -3.221 10.789 1.00 24.49 108 HIS B C 1
ATOM 1838 O O . HIS B 1 121 ? 15.851 -2.763 9.847 1.00 24.56 108 HIS B O 1
ATOM 1845 N N . LEU B 1 122 ? 17.206 -2.433 11.614 1.00 22.23 109 LEU B N 1
ATOM 1846 C CA . LEU B 1 122 ? 17.218 -0.985 11.417 1.00 22.55 109 LEU B CA 1
ATOM 1847 C C . LEU B 1 122 ? 17.817 -0.608 10.070 1.00 24.32 109 LEU B C 1
ATOM 1848 O O . LEU B 1 122 ? 17.389 0.371 9.443 1.00 25.96 109 LEU B O 1
ATOM 1853 N N . LEU B 1 123 ? 18.843 -1.334 9.634 1.00 22.82 110 LEU B N 1
ATOM 1854 C CA . LEU B 1 123 ? 19.529 -0.957 8.404 1.00 22.46 110 LEU B CA 1
ATOM 1855 C C . LEU B 1 123 ? 18.699 -1.244 7.162 1.00 24.54 110 LEU B C 1
ATOM 1856 O O . LEU B 1 123 ? 19.082 -0.815 6.063 1.00 24.69 110 LEU B O 1
ATOM 1861 N N . VAL B 1 124 ? 17.580 -1.954 7.300 1.00 23.91 111 VAL B N 1
ATOM 1862 C CA . VAL B 1 124 ? 16.681 -2.107 6.160 1.00 26.62 111 VAL B CA 1
ATOM 1863 C C . VAL B 1 124 ? 16.118 -0.751 5.749 1.00 26.53 111 VAL B C 1
ATOM 1864 O O . VAL B 1 124 ? 16.129 -0.390 4.567 1.00 27.15 111 VAL B O 1
ATOM 1868 N N . ASP B 1 125 ? 15.650 0.039 6.713 1.00 25.62 112 ASP B N 1
ATOM 1869 C CA . ASP B 1 125 ? 15.019 1.316 6.410 1.00 28.40 112 ASP B CA 1
ATOM 1870 C C . ASP B 1 125 ? 15.893 2.519 6.718 1.00 29.30 112 ASP B C 1
ATOM 1871 O O . ASP B 1 125 ? 15.447 3.657 6.500 1.00 34.87 112 ASP B O 1
ATOM 1876 N N . HIS B 1 126 ? 17.118 2.320 7.205 1.00 25.48 113 HIS B N 1
ATOM 1877 C CA . HIS B 1 126 ? 18.002 3.436 7.528 1.00 24.57 113 HIS B CA 1
ATOM 1878 C C . HIS B 1 126 ? 19.379 3.200 6.908 1.00 28.30 113 HIS B C 1
ATOM 1879 O O . HIS B 1 126 ? 19.980 2.142 7.139 1.00 26.82 113 HIS B O 1
ATOM 1886 N N . PRO B 1 127 ? 19.924 4.155 6.157 1.00 26.26 114 PRO B N 1
ATOM 1887 C CA . PRO B 1 127 ? 21.265 3.940 5.583 1.00 27.09 114 PRO B CA 1
ATOM 1888 C C . PRO B 1 127 ? 22.353 3.859 6.633 1.00 25.30 114 PRO B C 1
ATOM 1889 O O . PRO B 1 127 ? 23.409 3.262 6.373 1.00 25.56 114 PRO B O 1
ATOM 1893 N N . PHE B 1 128 ? 22.132 4.451 7.801 1.00 27.21 115 PHE B N 1
ATOM 1894 C CA . PHE B 1 128 ? 23.079 4.355 8.898 1.00 27.58 115 PHE B CA 1
ATOM 1895 C C . PHE B 1 128 ? 22.332 4.553 10.209 1.00 27.16 115 PHE B C 1
ATOM 1896 O O . PHE B 1 128 ? 21.231 5.112 10.248 1.00 28.49 115 PHE B O 1
ATOM 1904 N N . VAL B 1 129 ? 22.946 4.088 11.292 1.00 28.88 116 VAL B N 1
ATOM 1905 C CA . VAL B 1 129 ? 22.426 4.301 12.636 1.00 28.36 116 VAL B CA 1
ATOM 1906 C C . VAL B 1 129 ? 23.563 4.777 13.526 1.00 29.25 116 VAL B C 1
ATOM 1907 O O . VAL B 1 129 ? 24.696 4.292 13.423 1.00 27.27 116 VAL B O 1
ATOM 1911 N N . CYS B 1 130 ? 23.279 5.753 14.380 1.00 29.24 117 CYS B N 1
ATOM 1912 C CA . CYS B 1 130 ? 24.291 6.264 15.292 1.00 28.06 117 CYS B CA 1
ATOM 1913 C C . CYS B 1 130 ? 24.448 5.358 16.499 1.00 24.57 117 CYS B C 1
ATOM 1914 O O . CYS B 1 130 ? 23.470 4.808 17.010 1.00 26.87 117 CYS B O 1
ATOM 1917 N N . VAL B 1 131 ? 25.686 5.250 16.971 1.00 24.65 118 VAL B N 1
ATOM 1918 C CA . VAL B 1 131 ? 26.029 4.532 18.196 1.00 23.77 118 VAL B CA 1
ATOM 1919 C C . VAL B 1 131 ? 26.294 5.567 19.286 1.00 27.82 118 VAL B C 1
ATOM 1920 O O . VAL B 1 131 ? 27.053 6.525 19.071 1.00 27.20 118 VAL B O 1
ATOM 1924 N N . VAL B 1 132 ? 25.655 5.390 20.443 1.00 23.89 119 VAL B N 1
ATOM 1925 C CA . VAL B 1 132 ? 25.776 6.300 21.587 1.00 23.35 119 VAL B CA 1
ATOM 1926 C C . VAL B 1 132 ? 25.917 5.443 22.837 1.00 32.04 119 VAL B C 1
ATOM 1927 O O . VAL B 1 132 ? 25.684 4.234 22.811 1.00 34.71 119 VAL B O 1
ATOM 1931 N N . ASP B 1 133 ? 26.302 6.069 23.944 1.00 28.54 120 ASP B N 1
ATOM 1932 C CA . ASP B 1 133 ? 26.256 5.355 25.216 1.00 29.68 120 ASP B CA 1
ATOM 1933 C C . ASP B 1 133 ? 25.014 5.776 26.003 1.00 33.36 120 ASP B C 1
ATOM 1934 O O . ASP B 1 133 ? 24.144 6.500 25.501 1.00 34.15 120 ASP B O 1
ATOM 1939 N N . SER B 1 134 ? 24.904 5.286 27.247 1.00 32.91 121 SER B N 1
ATOM 1940 C CA . SER B 1 134 ? 23.717 5.567 28.042 1.00 38.28 121 SER B CA 1
ATOM 1941 C C . SER B 1 134 ? 23.590 7.045 28.375 1.00 39.67 121 SER B C 1
ATOM 1942 O O . SER B 1 134 ? 22.479 7.517 28.635 1.00 42.24 121 SER B O 1
ATOM 1945 N N . ASP B 1 135 ? 24.697 7.782 28.349 1.00 33.58 122 ASP B N 1
ATOM 1946 C CA . ASP B 1 135 ? 24.704 9.214 28.609 1.00 35.66 122 ASP B CA 1
ATOM 1947 C C . ASP B 1 135 ? 24.523 10.037 27.337 1.00 31.79 122 ASP B C 1
ATOM 1948 O O . ASP B 1 135 ? 24.700 11.257 27.381 1.00 34.20 122 ASP B O 1
ATOM 1953 N N . HIS B 1 136 ? 24.182 9.396 26.214 1.00 30.54 123 HIS B N 1
ATOM 1954 C CA . HIS B 1 136 ? 23.979 10.014 24.902 1.00 30.64 123 HIS B CA 1
ATOM 1955 C C . HIS B 1 136 ? 25.268 10.511 24.254 1.00 33.69 123 HIS B C 1
ATOM 1956 O O . HIS B 1 136 ? 25.203 11.218 23.235 1.00 28.16 123 HIS B O 1
ATOM 1963 N N . HIS B 1 137 ? 26.431 10.132 24.781 1.00 29.37 124 HIS B N 1
ATOM 1964 C CA A HIS B 1 137 ? 27.692 10.455 24.129 0.54 30.15 124 HIS B CA 1
ATOM 1965 C CA B HIS B 1 137 ? 27.701 10.445 24.129 0.46 30.16 124 HIS B CA 1
ATOM 1966 C C . HIS B 1 137 ? 27.777 9.773 22.766 1.00 31.32 124 HIS B C 1
ATOM 1967 O O . HIS B 1 137 ? 27.459 8.589 22.627 1.00 29.87 124 HIS B O 1
ATOM 1980 N N . PHE B 1 138 ? 28.221 10.528 21.758 1.00 28.79 125 PHE B N 1
ATOM 1981 C CA . PHE B 1 138 ? 28.299 10.031 20.386 1.00 25.09 125 PHE B CA 1
ATOM 1982 C C . PHE B 1 138 ? 29.551 9.184 20.194 1.00 28.44 125 PHE B C 1
ATOM 1983 O O . PHE B 1 138 ? 30.670 9.671 20.383 1.00 28.05 125 PHE B O 1
ATOM 1991 N N . GLU B 1 139 ? 29.369 7.920 19.786 1.00 27.18 126 GLU B N 1
ATOM 1992 C CA . GLU B 1 139 ? 30.471 6.975 19.643 1.00 29.87 126 GLU B CA 1
ATOM 1993 C C . GLU B 1 139 ? 30.850 6.658 18.204 1.00 28.86 126 GLU B C 1
ATOM 1994 O O . GLU B 1 139 ? 32.015 6.342 17.941 1.00 29.20 126 GLU B O 1
ATOM 2000 N N . GLY B 1 140 ? 29.913 6.744 17.270 1.00 27.89 127 GLY B N 1
ATOM 2001 C CA . GLY B 1 140 ? 30.205 6.454 15.883 1.00 27.17 127 GLY B CA 1
ATOM 2002 C C . GLY B 1 140 ? 28.924 6.118 15.145 1.00 24.82 127 GLY B C 1
ATOM 2003 O O . GLY B 1 140 ? 27.822 6.345 15.647 1.00 26.46 127 GLY B O 1
ATOM 2004 N N . ILE B 1 141 ? 29.095 5.575 13.937 1.00 26.03 128 ILE B N 1
ATOM 2005 C CA . ILE B 1 141 ? 27.954 5.199 13.110 1.00 24.16 128 ILE B CA 1
ATOM 2006 C C . ILE B 1 141 ? 28.183 3.804 12.541 1.00 24.87 128 ILE B C 1
ATOM 2007 O O . ILE B 1 141 ? 29.317 3.393 12.286 1.00 28.58 128 ILE B O 1
ATOM 2012 N N . VAL B 1 142 ? 27.083 3.083 12.345 1.00 25.14 129 VAL B N 1
ATOM 2013 C CA . VAL B 1 142 ? 27.069 1.820 11.611 1.00 25.90 129 VAL B CA 1
ATOM 2014 C C . VAL B 1 142 ? 26.307 2.042 10.310 1.00 24.99 129 VAL B C 1
ATOM 2015 O O . VAL B 1 142 ? 25.195 2.572 10.331 1.00 28.53 129 VAL B O 1
ATOM 2019 N N . THR B 1 143 ? 26.879 1.611 9.183 1.00 24.77 130 THR B N 1
ATOM 2020 C CA . THR B 1 143 ? 26.234 1.833 7.890 1.00 23.74 130 THR B CA 1
ATOM 2021 C C . THR B 1 143 ? 25.921 0.506 7.204 1.00 25.35 130 THR B C 1
ATOM 2022 O O . THR B 1 143 ? 26.363 -0.561 7.626 1.00 26.74 130 THR B O 1
ATOM 2026 N N . ARG B 1 144 ? 25.167 0.594 6.102 1.00 28.68 131 ARG B N 1
ATOM 2027 C CA . ARG B 1 144 ? 24.820 -0.595 5.325 1.00 25.08 131 ARG B CA 1
ATOM 2028 C C . ARG B 1 144 ? 26.018 -1.228 4.631 1.00 31.15 131 ARG B C 1
ATOM 2029 O O . ARG B 1 144 ? 25.930 -2.394 4.227 1.00 32.34 131 ARG B O 1
ATOM 2037 N N . ARG B 1 145 ? 27.124 -0.497 4.463 1.00 28.39 132 ARG B N 1
ATOM 2038 C CA . ARG B 1 145 ? 28.183 -0.954 3.564 1.00 29.66 132 ARG B CA 1
ATOM 2039 C C . ARG B 1 145 ? 28.832 -2.251 4.046 1.00 34.64 132 ARG B C 1
ATOM 2040 O O . ARG B 1 145 ? 29.196 -3.112 3.232 1.00 37.48 132 ARG B O 1
ATOM 2048 N N . VAL B 1 146 ? 28.989 -2.411 5.358 1.00 36.28 133 VAL B N 1
ATOM 2049 C CA . VAL B 1 146 ? 29.637 -3.615 5.878 1.00 37.69 133 VAL B CA 1
ATOM 2050 C C . VAL B 1 146 ? 28.833 -4.855 5.518 1.00 38.23 133 VAL B C 1
ATOM 2051 O O . VAL B 1 146 ? 29.401 -5.908 5.200 1.00 38.35 133 VAL B O 1
ATOM 2055 N N . VAL B 1 147 ? 27.500 -4.752 5.562 1.00 35.99 134 VAL B N 1
ATOM 2056 C CA . VAL B 1 147 ? 26.654 -5.878 5.171 1.00 34.13 134 VAL B CA 1
ATOM 2057 C C . VAL B 1 147 ? 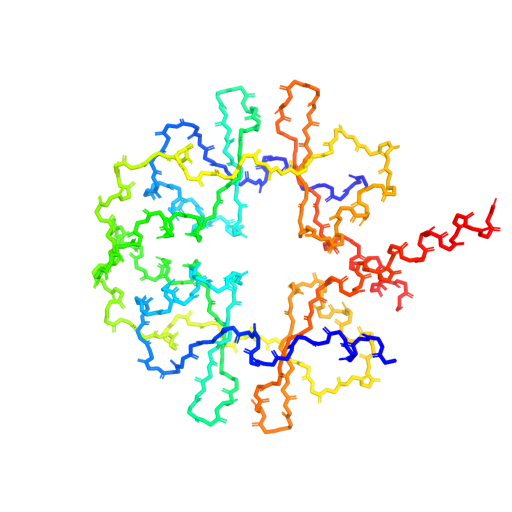26.840 -6.189 3.695 1.00 36.33 134 VAL B C 1
ATOM 2058 O O . VAL B 1 147 ? 26.937 -7.355 3.297 1.00 36.59 134 VAL B O 1
ATOM 2062 N N . LEU B 1 148 ? 26.880 -5.153 2.854 1.00 33.35 135 LEU B N 1
ATOM 2063 C CA . LEU B 1 148 ? 27.119 -5.375 1.434 1.00 36.29 135 LEU B CA 1
ATOM 2064 C C . LEU B 1 148 ? 28.471 -6.041 1.206 1.00 36.53 135 LEU B C 1
ATOM 2065 O O . LEU B 1 148 ? 28.601 -6.930 0.352 1.00 38.59 135 LEU B O 1
ATOM 2070 N N . LYS B 1 149 ? 29.487 -5.616 1.961 1.00 39.22 136 LYS B N 1
ATOM 2071 C CA . LYS B 1 149 ? 30.806 -6.237 1.887 1.00 42.53 136 LYS B CA 1
ATOM 2072 C C . LYS B 1 149 ? 30.722 -7.735 2.151 1.00 43.72 136 LYS B C 1
ATOM 2073 O O . LYS B 1 149 ? 31.271 -8.545 1.391 1.00 46.13 136 LYS B O 1
ATOM 2079 N N . GLN B 1 150 ? 30.022 -8.121 3.219 1.00 42.79 137 GLN B N 1
ATOM 2080 C CA . GLN B 1 150 ? 29.900 -9.536 3.565 1.00 44.48 137 GLN B CA 1
ATOM 2081 C C . GLN B 1 150 ? 29.201 -10.312 2.460 1.00 47.79 137 GLN B C 1
ATOM 2082 O O . GLN B 1 150 ? 29.648 -11.398 2.070 1.00 49.12 137 GLN B O 1
ATOM 2088 N N . VAL B 1 151 ? 28.090 -9.772 1.950 1.00 39.81 138 VAL B N 1
ATOM 2089 C CA . VAL B 1 151 ? 27.340 -10.452 0.897 1.00 40.71 138 VAL B CA 1
ATOM 2090 C C . VAL B 1 151 ? 28.208 -10.640 -0.339 1.00 46.92 138 VAL B C 1
ATOM 2091 O O . VAL B 1 151 ? 28.198 -11.707 -0.966 1.00 47.12 138 VAL B O 1
ATOM 2095 N N . ASN B 1 152 ? 28.968 -9.605 -0.712 1.00 40.56 139 ASN B N 1
ATOM 2096 C CA . ASN B 1 152 ? 29.872 -9.723 -1.852 1.00 48.65 139 ASN B CA 1
ATOM 2097 C C . ASN B 1 152 ? 30.865 -10.860 -1.646 1.00 53.44 139 ASN B C 1
ATOM 2098 O O . ASN B 1 152 ? 31.116 -11.649 -2.565 1.00 53.46 139 ASN B O 1
ATOM 2103 N N . ARG B 1 153 ? 31.421 -10.975 -0.436 1.00 51.46 140 ARG B N 1
ATOM 2104 C CA . ARG B 1 153 ? 32.400 -12.026 -0.168 1.00 57.85 140 ARG B CA 1
ATOM 2105 C C . ARG B 1 153 ? 31.759 -13.409 -0.210 1.00 61.32 140 ARG B C 1
ATOM 2106 O O . ARG B 1 153 ? 32.328 -14.344 -0.785 1.00 62.10 140 ARG B O 1
ATOM 2114 N N . TYR B 1 154 ? 30.574 -13.561 0.384 1.00 57.59 141 TYR B N 1
ATOM 2115 C CA . TYR B 1 154 ? 29.869 -14.837 0.306 1.00 56.77 141 TYR B CA 1
ATOM 2116 C C . TYR B 1 154 ? 29.572 -15.210 -1.141 1.00 60.19 141 TYR B C 1
ATOM 2117 O O . TYR B 1 154 ? 29.744 -16.367 -1.537 1.00 66.56 141 TYR B O 1
ATOM 2119 N N . ILE B 1 155 ? 29.135 -14.245 -1.945 1.00 60.04 142 ILE B N 1
ATOM 2120 C CA . ILE B 1 155 ? 28.852 -14.483 -3.354 1.00 59.87 142 ILE B CA 1
ATOM 2121 C C . ILE B 1 155 ? 30.152 -14.497 -4.157 1.00 62.03 142 ILE B C 1
ATOM 2122 O O . ILE B 1 155 ? 31.064 -15.276 -3.871 1.00 68.26 142 ILE B O 1
#

Sequence (265 aa):
NELADSMISAEKVAHVQLGNNLEHALLVLTKCGYSVIPVLDFEFKLHGLISAAMITDAILGLRIEFERLEDLKVEDVMQTDFPVIKDFNNNERIVHLLVDHPFVCVVDSDHHFEGIVTRRVVLKQVNRYIHLQVEENADSMISAEKVAHVQLGNNLEHALLVLTKCGYSVIPVLDFEFKLHGLISAAMITDAILGLERIEFERLEDLKVEDVMQTDFPVIKDFNNNERIVHLLVDHPFVCVVDSDHHHFEGIVTRRVVLKQVNRYI